Protein AF-D6WS92-F1 (afdb_monomer)

Secondary structure (DSSP, 8-state):
---TT-GGGS--GGG----HHHHHHHHHTT--HHHHHHHHHHHHHHHHHHHHHHIIIIITTTGGGGGGGGSHHHHSSTTHHHH-S--HHHHHHSGGGT--HHHHHHHHHHHHHHS-HHHHHHHTTS-HHHHHHHHTT-B-TTSSBTTHHHHHHHHHHHTSTTHHHHHHHHHHHHHHHHHHHT--

Solvent-accessible surface area (backbone atoms only — not comparable to full-atom values): 10638 Å² total; per-residue (Å²): 133,84,68,72,81,42,67,89,83,51,79,56,60,88,74,61,80,75,55,71,68,52,52,51,50,44,59,75,66,66,60,50,70,70,58,53,49,50,51,43,47,51,55,49,49,50,54,38,50,52,51,50,53,49,40,58,70,40,57,75,69,53,53,62,70,65,43,43,56,61,38,51,76,34,43,49,32,72,73,21,39,79,78,50,77,69,57,63,71,58,42,67,74,50,30,93,76,75,47,53,61,72,57,28,50,52,32,58,71,44,43,32,78,74,52,52,72,76,55,46,61,56,39,68,75,43,54,61,68,56,36,45,52,56,51,48,67,39,56,43,100,83,74,42,61,56,28,58,40,49,32,49,52,48,51,58,48,58,69,39,91,60,37,62,63,47,25,53,50,54,44,54,54,56,52,54,55,53,60,54,65,73,74,111

Foldseek 3Di:
DDPLPPCVVDDDLVPDDDDPVVVVVCVVVVPDPVVSSVVSVVVSVVVSVVVVVVCVLDVVVVCLQVLLCLALVLQQDQCVCVSVVACVVLCVSCVVVPQDRVLQNVLSNCRNVLADPVRSVVLNPDQSLVNLVVLQCDADPVRHRSNPRVSVSSVVQVPDVCSSVSSVVSVVVVVVVVVVVVVD

Organism: Tribolium castaneum (NCBI:txid7070)

Structure (mmCIF, N/CA/C/O backbone):
data_AF-D6WS92-F1
#
_entry.id   AF-D6WS92-F1
#
loop_
_atom_site.group_PDB
_atom_site.id
_atom_site.type_symbol
_atom_site.label_atom_id
_atom_site.label_alt_id
_atom_site.label_comp_id
_atom_site.label_asym_id
_atom_site.label_entity_id
_atom_site.label_seq_id
_atom_site.pdbx_PDB_ins_code
_atom_site.Cartn_x
_atom_site.Cartn_y
_atom_site.Cartn_z
_atom_site.occupancy
_atom_site.B_iso_or_equiv
_atom_site.auth_seq_id
_atom_site.auth_comp_id
_atom_site.auth_asym_id
_atom_site.auth_atom_id
_atom_site.pdbx_PDB_model_num
ATOM 1 N N . MET A 1 1 ? 19.599 11.094 0.828 1.00 57.69 1 MET A N 1
ATOM 2 C CA . MET A 1 1 ? 18.697 10.851 -0.319 1.00 57.69 1 MET A CA 1
ATOM 3 C C . MET A 1 1 ? 19.552 10.344 -1.471 1.00 57.69 1 MET A C 1
ATOM 5 O O . MET A 1 1 ? 20.616 10.911 -1.689 1.00 57.69 1 MET A O 1
ATOM 9 N N . PHE A 1 2 ? 19.185 9.232 -2.113 1.00 64.00 2 PHE A N 1
ATOM 10 C CA . PHE A 1 2 ? 20.011 8.630 -3.168 1.00 64.00 2 PHE A CA 1
ATOM 11 C C . PHE A 1 2 ? 19.964 9.484 -4.436 1.00 64.00 2 PHE A C 1
ATOM 13 O O . PHE A 1 2 ? 18.877 9.816 -4.901 1.00 64.00 2 PHE A O 1
ATOM 20 N N . ASN A 1 3 ? 21.124 9.798 -5.014 1.00 76.06 3 ASN A N 1
ATOM 21 C CA . ASN A 1 3 ? 21.189 10.421 -6.333 1.00 76.06 3 ASN A CA 1
ATOM 22 C C . ASN A 1 3 ? 20.882 9.362 -7.406 1.00 76.06 3 ASN A C 1
ATOM 24 O O . ASN A 1 3 ? 21.766 8.598 -7.789 1.00 76.06 3 ASN A O 1
ATOM 28 N N . ILE A 1 4 ? 19.634 9.321 -7.879 1.00 78.00 4 ILE A N 1
ATOM 29 C CA . ILE A 1 4 ? 19.137 8.361 -8.886 1.00 78.00 4 ILE A CA 1
ATOM 30 C C . ILE A 1 4 ? 19.856 8.514 -10.239 1.00 78.00 4 ILE A C 1
ATOM 32 O O . ILE A 1 4 ? 19.930 7.575 -11.033 1.00 78.00 4 ILE A O 1
ATOM 36 N N . ARG A 1 5 ? 20.447 9.686 -10.496 1.00 79.88 5 ARG A N 1
ATOM 37 C CA . ARG A 1 5 ? 21.247 9.934 -11.699 1.00 79.88 5 ARG A CA 1
ATOM 38 C C . ARG A 1 5 ? 22.695 9.489 -11.578 1.00 79.88 5 ARG A C 1
ATOM 40 O O . ARG A 1 5 ? 23.421 9.584 -12.563 1.00 79.88 5 ARG A O 1
ATOM 47 N N . ASN A 1 6 ? 23.130 9.008 -10.412 1.00 80.44 6 ASN A N 1
ATOM 48 C CA . ASN A 1 6 ? 24.483 8.497 -10.253 1.00 80.44 6 ASN A CA 1
ATOM 49 C C . ASN A 1 6 ? 24.665 7.228 -11.114 1.00 80.44 6 ASN A C 1
ATOM 51 O O . ASN A 1 6 ? 24.006 6.219 -10.843 1.00 80.44 6 ASN A O 1
ATOM 55 N N . PRO A 1 7 ? 25.579 7.237 -12.103 1.00 75.31 7 PRO A N 1
ATOM 56 C CA . PRO A 1 7 ? 25.799 6.101 -12.995 1.00 75.31 7 PRO A CA 1
ATOM 57 C C . PRO A 1 7 ? 26.192 4.809 -12.272 1.00 75.31 7 PRO A C 1
ATOM 59 O O . PRO A 1 7 ? 25.932 3.727 -12.785 1.00 75.31 7 PRO A O 1
ATOM 62 N N . HIS A 1 8 ? 26.775 4.897 -11.071 1.00 77.69 8 HIS A N 1
ATOM 63 C CA . HIS A 1 8 ? 27.161 3.727 -10.276 1.00 77.69 8 HIS A CA 1
ATOM 64 C C . HIS A 1 8 ? 25.975 2.881 -9.791 1.00 77.69 8 HIS A C 1
ATOM 66 O O . HIS A 1 8 ? 26.170 1.719 -9.444 1.00 77.69 8 HIS A O 1
ATOM 72 N N . TYR A 1 9 ? 24.762 3.441 -9.769 1.00 75.31 9 TYR A N 1
ATOM 73 C CA . TYR A 1 9 ? 23.540 2.714 -9.412 1.00 75.31 9 TYR A CA 1
ATOM 74 C C . TYR A 1 9 ? 22.764 2.210 -10.633 1.00 75.31 9 TYR A C 1
ATOM 76 O O . TYR A 1 9 ? 21.689 1.634 -10.480 1.00 75.31 9 TYR A O 1
ATOM 84 N N . LEU A 1 10 ? 23.285 2.433 -11.841 1.00 77.25 10 LEU A N 1
ATOM 85 C CA . LEU A 1 10 ? 22.631 2.070 -13.090 1.00 77.25 10 LEU A CA 1
ATOM 86 C C . LEU A 1 10 ? 23.359 0.902 -13.743 1.00 77.25 10 LEU A C 1
ATOM 88 O O . LEU A 1 10 ? 24.584 0.783 -13.692 1.00 77.25 10 LEU A O 1
ATOM 92 N N . PHE A 1 11 ? 22.594 0.049 -14.41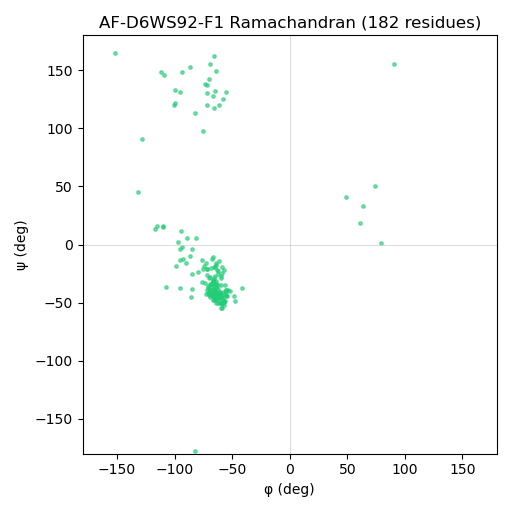5 1.00 75.19 11 PHE A N 1
ATOM 93 C CA . PHE A 1 11 ? 23.182 -0.943 -15.298 1.00 75.19 11 PHE A CA 1
ATOM 94 C C . PHE A 1 11 ? 23.771 -0.267 -16.533 1.00 75.19 11 PHE A C 1
ATOM 96 O O . PHE A 1 11 ? 23.182 0.653 -17.101 1.00 75.19 11 PHE A O 1
ATOM 103 N N . ASP A 1 12 ? 24.909 -0.784 -16.993 1.00 79.38 12 ASP A N 1
ATOM 104 C CA . ASP A 1 12 ? 25.393 -0.491 -18.338 1.00 79.38 12 ASP A CA 1
ATOM 105 C C . ASP A 1 12 ? 24.292 -0.853 -19.346 1.00 79.38 12 ASP A C 1
ATOM 107 O O . ASP A 1 12 ? 23.755 -1.962 -19.317 1.00 79.38 12 ASP A O 1
ATOM 111 N N . THR A 1 13 ? 23.992 0.068 -20.261 1.00 76.44 13 THR A N 1
ATOM 112 C CA . THR A 1 13 ? 23.090 -0.121 -21.406 1.00 76.44 13 THR A CA 1
ATOM 113 C C . THR A 1 13 ? 23.252 -1.470 -22.108 1.00 76.44 13 THR A C 1
ATOM 115 O O . THR A 1 13 ? 22.267 -2.093 -22.501 1.00 76.44 13 THR A O 1
ATOM 118 N N . LYS A 1 14 ? 24.479 -1.987 -22.228 1.00 78.00 14 LYS A N 1
ATOM 119 C CA . LYS A 1 14 ? 24.748 -3.282 -22.864 1.00 78.00 14 LYS A CA 1
ATOM 120 C C . LYS A 1 14 ? 24.181 -4.456 -22.068 1.00 78.00 14 LYS A C 1
ATOM 122 O O . LYS A 1 14 ? 23.772 -5.446 -22.667 1.00 78.00 14 LYS A O 1
ATOM 127 N N . LYS A 1 15 ? 24.107 -4.325 -20.743 1.00 82.62 15 LYS A N 1
ATOM 128 C CA . LYS A 1 15 ? 23.588 -5.334 -19.808 1.00 82.62 15 LYS A CA 1
ATOM 129 C C . LYS A 1 15 ? 22.076 -5.248 -19.605 1.00 82.62 15 LYS A C 1
ATOM 131 O O . LYS A 1 15 ? 21.503 -6.148 -19.002 1.00 82.62 15 LYS A O 1
ATOM 136 N N . ILE A 1 16 ? 21.424 -4.196 -20.104 1.00 84.31 16 ILE A N 1
ATOM 137 C CA . ILE A 1 16 ? 19.973 -4.048 -19.978 1.00 84.31 16 ILE A CA 1
ATOM 138 C C . ILE A 1 16 ? 19.277 -5.053 -20.882 1.00 84.31 16 ILE A C 1
ATOM 140 O O . ILE A 1 16 ? 19.438 -5.042 -22.110 1.00 84.31 16 ILE A O 1
ATOM 144 N N . TYR A 1 17 ? 18.492 -5.905 -20.239 1.00 86.69 17 TYR A N 1
ATOM 145 C CA . TYR A 1 17 ? 17.629 -6.879 -20.872 1.00 86.69 17 TYR A CA 1
ATOM 146 C C . TYR A 1 17 ? 16.214 -6.311 -21.003 1.00 86.69 17 TYR A C 1
ATOM 148 O O . TYR A 1 17 ? 15.675 -5.764 -20.047 1.00 86.69 17 TYR A O 1
ATOM 156 N N . VAL A 1 18 ? 15.636 -6.419 -22.200 1.00 89.19 18 VAL A N 1
ATOM 157 C CA . VAL A 1 18 ? 14.348 -5.798 -22.568 1.00 89.19 18 VAL A CA 1
ATOM 158 C C . VAL A 1 18 ? 13.267 -6.833 -22.911 1.00 89.19 18 VAL A C 1
ATOM 160 O O . VAL A 1 18 ? 12.236 -6.477 -23.470 1.00 89.19 18 VAL A O 1
ATOM 163 N N . GLY A 1 19 ? 13.503 -8.110 -22.585 1.00 91.50 19 GLY A N 1
ATOM 164 C CA . GLY A 1 19 ? 12.616 -9.229 -22.929 1.00 91.50 19 GLY A CA 1
ATOM 165 C C . GLY A 1 19 ? 12.954 -9.891 -24.269 1.00 91.50 19 GLY A C 1
ATOM 166 O O . GLY A 1 19 ? 13.564 -9.271 -25.147 1.00 91.50 19 GLY A O 1
ATOM 167 N N . GLU A 1 20 ? 12.573 -11.161 -24.423 1.00 92.69 20 GLU A N 1
ATOM 168 C CA . GLU A 1 20 ? 12.936 -11.993 -25.582 1.00 92.69 20 GLU A CA 1
ATOM 169 C C . GLU A 1 20 ? 12.286 -11.475 -26.864 1.00 92.69 20 GLU A C 1
ATOM 171 O O . GLU A 1 20 ? 12.946 -11.351 -27.896 1.00 92.69 20 GLU A O 1
ATOM 176 N N . GLU A 1 21 ? 11.017 -11.086 -26.783 1.00 94.62 21 GLU A N 1
ATOM 177 C CA . GLU A 1 21 ? 10.217 -10.594 -27.899 1.00 94.62 21 GLU A CA 1
ATOM 178 C C . GLU A 1 21 ? 10.757 -9.263 -28.423 1.00 94.62 21 GLU A C 1
ATOM 180 O O . GLU A 1 21 ? 10.885 -9.064 -29.633 1.00 94.62 21 GLU A O 1
ATOM 185 N N . CYS A 1 22 ? 11.139 -8.357 -27.518 1.00 92.50 22 CYS A N 1
ATOM 186 C CA . CYS A 1 22 ? 11.747 -7.085 -27.894 1.00 92.50 22 CYS A CA 1
ATOM 187 C C . CYS A 1 22 ? 13.115 -7.313 -28.551 1.00 92.50 22 CYS A C 1
ATOM 189 O O . CYS A 1 22 ? 13.396 -6.744 -29.606 1.00 92.50 22 CYS A O 1
ATOM 191 N N . VAL A 1 23 ? 13.944 -8.204 -27.993 1.00 91.19 23 VAL A N 1
ATOM 192 C CA . VAL A 1 23 ? 15.235 -8.576 -28.594 1.00 91.19 23 VAL A CA 1
ATOM 193 C C . VAL A 1 23 ? 15.046 -9.187 -29.987 1.00 91.19 23 VAL A C 1
ATOM 195 O O . VAL A 1 23 ? 15.780 -8.828 -30.911 1.00 91.19 23 VAL A O 1
ATOM 198 N N . ALA A 1 24 ? 14.067 -10.075 -30.166 1.00 93.50 24 ALA A N 1
ATOM 199 C CA . ALA A 1 24 ? 13.746 -10.674 -31.459 1.00 93.50 24 ALA A CA 1
ATOM 200 C C . ALA A 1 24 ? 13.267 -9.623 -32.472 1.00 93.50 24 ALA A C 1
ATOM 202 O O . ALA A 1 24 ? 13.702 -9.637 -33.625 1.00 93.50 24 ALA A O 1
ATOM 203 N N . CYS A 1 25 ? 12.435 -8.674 -32.038 1.00 94.19 25 CYS A N 1
ATOM 204 C CA . CYS A 1 25 ? 11.951 -7.570 -32.863 1.00 94.19 25 CYS A CA 1
ATOM 205 C C . CYS A 1 25 ? 13.094 -6.656 -33.332 1.00 94.19 25 CYS A C 1
ATOM 207 O O . CYS A 1 25 ? 13.204 -6.370 -34.526 1.00 94.19 25 CYS A O 1
ATOM 209 N N . LEU A 1 26 ? 13.989 -6.253 -32.423 1.00 91.12 26 LEU A N 1
ATOM 210 C CA . LEU A 1 26 ? 15.145 -5.408 -32.749 1.00 91.12 26 LEU A CA 1
ATOM 211 C C . LEU A 1 26 ? 16.072 -6.080 -33.772 1.00 91.12 26 LEU A C 1
ATOM 213 O O . LEU A 1 26 ? 16.529 -5.426 -34.710 1.00 91.12 26 LEU A O 1
ATOM 217 N N . LYS A 1 27 ? 16.299 -7.393 -33.625 1.00 89.25 27 LYS A N 1
ATOM 218 C CA . LYS A 1 27 ? 17.086 -8.191 -34.576 1.00 89.25 27 LYS A CA 1
ATOM 219 C C . LYS A 1 27 ? 16.396 -8.311 -35.935 1.00 89.25 27 LYS A C 1
ATOM 221 O O . LYS A 1 27 ? 17.027 -8.069 -36.955 1.00 89.25 27 LYS A O 1
ATOM 226 N N . SER A 1 28 ? 15.106 -8.647 -35.950 1.00 92.94 28 SER A N 1
ATOM 227 C CA . SER A 1 28 ? 14.346 -8.890 -37.188 1.00 92.94 28 SER A CA 1
ATOM 228 C C . SER A 1 28 ? 14.198 -7.635 -38.050 1.00 92.94 28 SER A C 1
ATOM 230 O O . SER A 1 28 ? 14.125 -7.731 -39.270 1.00 92.94 28 SER A O 1
ATOM 232 N N . ASN A 1 29 ? 14.194 -6.454 -37.425 1.00 93.00 29 ASN A N 1
ATOM 233 C CA . ASN A 1 29 ? 14.129 -5.167 -38.117 1.00 93.00 29 ASN A CA 1
ATOM 234 C C . ASN A 1 29 ? 15.510 -4.588 -38.483 1.00 93.00 29 ASN A C 1
ATOM 236 O O . ASN A 1 29 ? 15.572 -3.461 -38.970 1.00 93.00 29 ASN A O 1
ATOM 240 N N . ASN A 1 30 ? 16.612 -5.319 -38.254 1.00 90.06 30 ASN A N 1
ATOM 241 C CA . ASN A 1 30 ? 17.986 -4.859 -38.506 1.00 90.06 30 ASN A CA 1
ATOM 242 C C . ASN A 1 30 ? 18.276 -3.463 -37.917 1.00 90.06 30 ASN A C 1
ATOM 244 O O . ASN A 1 30 ? 18.913 -2.619 -38.553 1.00 90.06 30 ASN A O 1
ATOM 248 N N . VAL A 1 31 ? 17.776 -3.195 -36.704 1.00 91.19 31 VAL A N 1
ATOM 249 C CA . VAL A 1 31 ? 17.980 -1.905 -36.033 1.00 91.19 31 VAL A CA 1
ATOM 250 C C . VAL A 1 31 ? 19.467 -1.729 -35.729 1.00 91.19 31 VAL A C 1
ATOM 252 O O . VAL A 1 31 ? 20.106 -2.631 -35.195 1.00 91.19 31 VAL A O 1
ATOM 255 N N . SER A 1 32 ? 20.023 -0.561 -36.052 1.00 92.62 32 SER A N 1
ATOM 256 C CA . SER A 1 32 ? 21.440 -0.279 -35.809 1.00 92.62 32 SER A CA 1
ATOM 257 C C . SER A 1 32 ? 21.783 -0.286 -34.316 1.00 92.62 32 SER A C 1
ATOM 259 O O . SER A 1 32 ? 20.983 0.136 -33.477 1.00 92.62 32 SER A O 1
ATOM 261 N N . ASP A 1 33 ? 23.016 -0.676 -33.981 1.00 88.38 33 ASP A N 1
ATOM 262 C CA . ASP A 1 33 ? 23.503 -0.692 -32.594 1.00 88.38 33 ASP A CA 1
ATOM 263 C C . ASP A 1 33 ? 23.379 0.676 -31.905 1.00 88.38 33 ASP A C 1
ATOM 265 O O . ASP A 1 33 ? 23.059 0.753 -30.718 1.00 88.38 33 ASP A O 1
ATOM 269 N N . GLY A 1 34 ? 23.568 1.769 -32.656 1.00 89.94 34 GLY A N 1
ATOM 270 C CA . GLY A 1 34 ? 23.364 3.131 -32.156 1.00 89.94 34 GLY A CA 1
ATOM 271 C C . GLY A 1 34 ? 21.917 3.388 -31.724 1.00 89.94 34 GLY A C 1
ATOM 272 O O . GLY A 1 34 ? 21.681 3.897 -30.627 1.00 89.94 34 GLY A O 1
ATOM 273 N N . ASN A 1 35 ? 20.943 2.961 -32.533 1.00 91.06 35 ASN A N 1
ATOM 274 C CA . ASN A 1 35 ? 19.521 3.097 -32.211 1.00 91.06 35 ASN A CA 1
ATOM 275 C C . ASN A 1 35 ? 19.104 2.174 -31.058 1.00 91.06 35 ASN A C 1
ATOM 277 O O . ASN A 1 35 ? 18.329 2.591 -30.199 1.00 91.06 35 ASN A O 1
ATOM 281 N N . ILE A 1 36 ? 19.656 0.957 -30.984 1.00 90.62 36 ILE A N 1
ATOM 282 C CA . ILE A 1 36 ? 19.445 0.048 -29.846 1.00 90.62 36 ILE A CA 1
ATOM 283 C C . ILE A 1 36 ? 19.989 0.678 -28.558 1.00 90.62 36 ILE A C 1
ATOM 285 O O . ILE A 1 36 ? 19.310 0.670 -27.531 1.00 90.62 36 ILE A O 1
ATOM 289 N N . SER A 1 37 ? 21.191 1.259 -28.601 1.00 89.94 37 SER A N 1
ATOM 290 C CA . SER A 1 37 ? 21.785 1.936 -27.446 1.00 89.94 37 SER A CA 1
ATOM 291 C C . SER A 1 37 ? 20.952 3.139 -27.002 1.00 89.94 37 SER A C 1
ATOM 293 O O . SER A 1 37 ? 20.760 3.334 -25.802 1.00 89.94 37 SER A O 1
ATOM 295 N N . MET A 1 38 ? 20.432 3.929 -27.946 1.00 91.56 38 MET A N 1
ATOM 296 C CA . MET A 1 38 ? 19.552 5.061 -27.648 1.00 91.56 38 MET A CA 1
ATOM 297 C C . MET A 1 38 ? 18.234 4.598 -27.015 1.00 91.56 38 MET A C 1
ATOM 299 O O . MET A 1 38 ? 17.822 5.139 -25.993 1.00 91.56 38 MET A O 1
ATOM 303 N N . PHE A 1 39 ? 17.609 3.553 -27.559 1.00 92.00 39 PHE A N 1
ATOM 304 C CA . PHE A 1 39 ? 16.405 2.953 -26.986 1.00 92.00 39 PHE A CA 1
ATOM 305 C C . PHE A 1 39 ? 16.627 2.488 -25.540 1.00 92.00 39 PHE A C 1
ATOM 307 O O . PHE A 1 39 ? 15.869 2.864 -24.648 1.00 92.00 39 PHE A O 1
ATOM 314 N N . LYS A 1 40 ? 17.704 1.737 -25.277 1.00 91.19 40 LYS A N 1
ATOM 315 C CA . LYS A 1 40 ? 18.024 1.277 -23.917 1.00 91.19 40 LYS A CA 1
ATOM 316 C C . LYS A 1 40 ? 18.329 2.436 -22.966 1.00 91.19 40 LYS A C 1
ATOM 318 O O . LYS A 1 40 ? 17.922 2.382 -21.808 1.00 91.19 40 LYS A O 1
ATOM 323 N N . ASN A 1 41 ? 18.985 3.495 -23.444 1.00 90.12 41 ASN A N 1
ATOM 324 C CA . ASN A 1 41 ? 19.163 4.729 -22.673 1.00 90.12 41 ASN A CA 1
ATOM 325 C C . ASN A 1 41 ? 17.822 5.370 -22.302 1.00 90.12 41 ASN A C 1
ATOM 327 O O . ASN A 1 41 ? 17.652 5.783 -21.158 1.00 90.12 41 ASN A O 1
ATOM 331 N N . ASN A 1 42 ? 16.854 5.397 -23.218 1.00 91.88 42 ASN A N 1
ATOM 332 C CA . ASN A 1 42 ? 15.518 5.914 -22.921 1.00 91.88 42 ASN A CA 1
ATOM 333 C C . ASN A 1 42 ? 14.810 5.067 -21.851 1.00 91.88 42 ASN A C 1
ATOM 335 O O . ASN A 1 42 ? 14.151 5.625 -20.977 1.00 91.88 42 ASN A O 1
ATOM 339 N N . CYS A 1 43 ? 14.989 3.739 -21.852 1.00 90.12 43 CYS A N 1
ATOM 340 C CA . CYS A 1 43 ? 14.489 2.882 -20.771 1.00 90.12 43 CYS A CA 1
ATOM 341 C C . CYS A 1 43 ? 15.112 3.252 -19.415 1.00 90.12 43 CYS A C 1
ATOM 343 O O . CYS A 1 43 ? 14.390 3.375 -18.428 1.00 90.12 43 CYS A O 1
ATOM 345 N N . ILE A 1 44 ? 16.433 3.472 -19.356 1.00 88.38 44 ILE A N 1
ATOM 346 C CA . ILE A 1 44 ? 17.101 3.937 -18.126 1.00 88.38 44 ILE A CA 1
ATOM 347 C C . ILE A 1 44 ? 16.502 5.267 -17.677 1.00 88.38 44 ILE A C 1
ATOM 349 O O . ILE A 1 44 ? 16.103 5.393 -16.523 1.00 88.38 44 ILE A O 1
ATOM 353 N N . GLN A 1 45 ? 16.417 6.242 -18.584 1.00 90.00 45 GLN A N 1
ATOM 354 C CA . GLN A 1 45 ? 15.884 7.567 -18.279 1.00 90.00 45 GLN A CA 1
ATOM 355 C C . GLN A 1 45 ? 14.454 7.487 -17.750 1.00 90.00 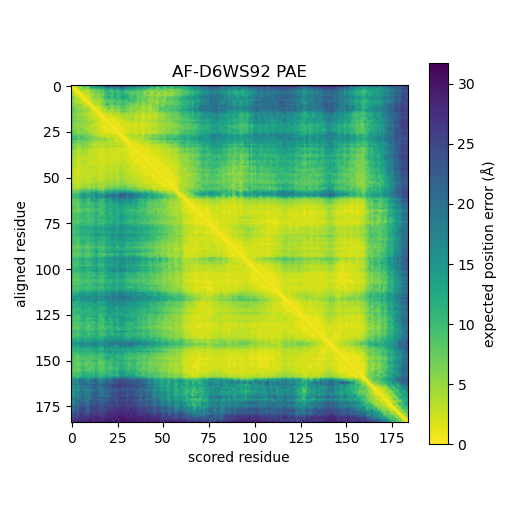45 GLN A C 1
ATOM 357 O O . GLN A 1 45 ? 14.141 8.143 -16.763 1.00 90.00 45 GLN A O 1
ATOM 362 N N . PHE A 1 46 ? 13.613 6.629 -18.330 1.00 89.88 46 PHE A N 1
ATOM 363 C CA . PHE A 1 46 ? 12.269 6.378 -17.822 1.00 89.88 46 PHE A CA 1
ATOM 364 C C . PHE A 1 46 ? 12.284 5.902 -16.363 1.00 89.88 46 PHE A C 1
ATOM 366 O O . PHE A 1 46 ? 11.560 6.457 -15.534 1.00 89.88 46 PHE A O 1
ATOM 373 N N . TYR A 1 47 ? 13.122 4.918 -16.017 1.00 85.50 47 TYR A N 1
ATOM 374 C CA . TYR A 1 47 ? 13.235 4.442 -14.634 1.00 85.50 47 TYR A CA 1
ATOM 375 C C . TYR A 1 47 ? 13.798 5.510 -13.695 1.00 85.50 47 TYR A C 1
ATOM 377 O O . TYR A 1 47 ? 13.311 5.651 -12.574 1.00 85.50 47 TYR A O 1
ATOM 385 N N . GLN A 1 48 ? 14.780 6.291 -14.148 1.00 86.94 48 GLN A N 1
ATOM 386 C CA . GLN A 1 48 ? 15.344 7.391 -13.370 1.00 86.94 48 GLN A CA 1
ATOM 387 C C . GLN A 1 48 ? 14.296 8.460 -13.075 1.00 86.94 48 GLN A C 1
ATOM 389 O O . GLN A 1 48 ? 14.103 8.821 -11.918 1.00 86.94 48 GLN A O 1
ATOM 394 N N . THR A 1 49 ? 13.581 8.924 -14.101 1.00 89.56 49 THR A N 1
ATOM 395 C CA . THR A 1 49 ? 12.492 9.890 -13.947 1.00 89.56 49 THR A CA 1
ATOM 396 C C . THR A 1 49 ? 11.400 9.327 -13.049 1.00 89.56 49 THR A C 1
ATOM 398 O O . THR A 1 49 ? 10.983 10.006 -12.122 1.00 89.56 49 THR A O 1
ATOM 401 N N . SER A 1 50 ? 10.988 8.073 -13.243 1.00 83.62 50 SER A N 1
ATOM 402 C CA . SER A 1 50 ? 9.980 7.434 -12.389 1.00 83.62 50 SER A CA 1
ATOM 403 C C . SER A 1 50 ? 10.411 7.417 -10.921 1.00 83.62 50 SER A C 1
ATOM 405 O O . SER A 1 50 ? 9.638 7.793 -10.045 1.00 83.62 50 SER A O 1
ATOM 407 N N . ALA A 1 51 ? 11.661 7.048 -10.637 1.00 83.19 51 ALA A N 1
ATOM 408 C CA . ALA A 1 51 ? 12.187 7.039 -9.279 1.00 83.19 51 ALA A CA 1
ATOM 409 C C . ALA A 1 51 ? 12.329 8.457 -8.688 1.00 83.19 51 ALA A C 1
ATOM 411 O O . ALA A 1 51 ? 12.062 8.638 -7.502 1.00 83.19 51 ALA A O 1
ATOM 412 N N . GLU A 1 52 ? 12.701 9.468 -9.482 1.00 84.94 52 GLU A N 1
ATOM 413 C CA . GLU A 1 52 ? 12.748 10.876 -9.047 1.00 84.94 52 GLU A CA 1
ATOM 414 C C . GLU A 1 52 ? 11.353 11.379 -8.683 1.00 84.94 52 GLU A C 1
ATOM 416 O O . GLU A 1 52 ? 11.149 12.027 -7.662 1.00 84.94 52 GLU A O 1
ATOM 421 N N . GLU A 1 53 ? 10.375 11.037 -9.508 1.00 82.75 53 GLU A N 1
ATOM 422 C CA . GLU A 1 53 ? 8.979 11.403 -9.341 1.00 82.75 53 GLU A CA 1
ATOM 423 C C . GLU A 1 53 ? 8.332 10.690 -8.137 1.00 82.75 53 GLU A C 1
ATOM 425 O O . GLU A 1 53 ? 7.524 11.300 -7.427 1.00 82.75 53 GLU A O 1
ATOM 430 N N . ILE A 1 54 ? 8.736 9.448 -7.840 1.00 79.12 54 ILE A N 1
ATOM 431 C CA . ILE A 1 54 ? 8.417 8.756 -6.580 1.00 79.12 54 ILE A CA 1
ATOM 432 C C . ILE A 1 54 ? 9.100 9.465 -5.401 1.00 79.12 54 ILE A C 1
ATOM 434 O O . ILE A 1 54 ? 8.461 9.723 -4.379 1.00 79.12 54 ILE A O 1
ATOM 438 N N . GLN A 1 55 ? 10.381 9.824 -5.531 1.00 77.38 55 GLN A N 1
ATOM 439 C CA . GLN A 1 55 ? 11.113 10.537 -4.484 1.00 77.38 55 GLN A CA 1
ATOM 440 C C . GLN A 1 55 ? 10.437 11.861 -4.107 1.00 77.38 55 GLN A C 1
ATOM 442 O O . GLN A 1 55 ? 10.150 12.079 -2.931 1.00 77.38 55 GLN A O 1
ATOM 447 N N . LYS A 1 56 ? 10.098 12.694 -5.092 1.00 77.69 56 LYS A N 1
ATOM 448 C CA . LYS A 1 56 ? 9.419 13.978 -4.869 1.00 77.69 56 LYS A CA 1
ATOM 449 C C . LYS A 1 56 ? 8.068 13.810 -4.175 1.00 77.69 56 LYS A C 1
ATOM 451 O O . LYS A 1 56 ? 7.797 14.470 -3.180 1.00 77.69 56 LYS A O 1
ATOM 456 N N . ARG A 1 57 ? 7.210 12.904 -4.662 1.00 74.56 57 ARG A N 1
ATOM 457 C CA . ARG A 1 57 ? 5.839 12.768 -4.129 1.00 74.56 57 ARG A CA 1
ATOM 458 C C . ARG A 1 57 ? 5.798 12.157 -2.729 1.00 74.56 57 ARG A C 1
ATOM 460 O O . ARG A 1 57 ? 4.992 12.593 -1.905 1.00 74.56 57 ARG A O 1
ATOM 467 N N . PHE A 1 58 ? 6.668 11.186 -2.446 1.00 69.75 58 PHE A N 1
ATOM 468 C CA . PHE A 1 58 ? 6.572 10.390 -1.222 1.00 69.75 58 PHE A CA 1
ATOM 469 C C . PHE A 1 58 ? 7.643 10.702 -0.163 1.00 69.75 58 PHE A C 1
ATOM 471 O O . PHE A 1 58 ? 7.341 10.676 1.034 1.00 69.75 58 PHE A O 1
ATOM 478 N N . PHE A 1 59 ? 8.886 11.009 -0.556 1.00 68.12 59 PHE A N 1
ATOM 479 C CA . PHE A 1 59 ? 9.984 11.201 0.404 1.00 68.12 59 PHE A CA 1
ATOM 480 C C . PHE A 1 59 ? 10.038 12.621 0.964 1.00 68.12 59 PHE A C 1
ATOM 482 O O . PHE A 1 59 ? 10.273 12.766 2.162 1.00 68.12 59 PHE A O 1
ATOM 489 N N . GLU A 1 60 ? 9.776 13.649 0.152 1.00 64.00 60 GLU A N 1
ATOM 490 C CA . GLU A 1 60 ? 9.782 15.046 0.625 1.00 64.00 60 GLU A CA 1
ATOM 491 C C . GLU A 1 60 ? 8.694 15.291 1.671 1.00 64.00 60 GLU A C 1
ATOM 493 O O . GLU A 1 60 ? 8.910 15.999 2.651 1.00 64.00 60 GLU A O 1
ATOM 498 N N . ASN A 1 61 ? 7.557 14.612 1.524 1.00 66.12 61 ASN A N 1
ATOM 499 C CA . ASN A 1 61 ? 6.472 14.727 2.479 1.00 66.12 61 ASN A CA 1
ATOM 500 C C . ASN A 1 61 ? 6.709 13.883 3.739 1.00 66.12 61 ASN A C 1
ATOM 502 O O . ASN A 1 61 ? 6.164 14.227 4.776 1.00 66.12 61 ASN A O 1
ATOM 506 N N . ASN A 1 62 ? 7.519 12.814 3.727 1.00 75.38 62 ASN A N 1
ATOM 507 C CA . ASN A 1 62 ? 7.618 11.838 4.833 1.00 75.38 62 ASN A CA 1
ATOM 508 C C . ASN A 1 62 ? 6.305 11.062 5.076 1.00 75.38 62 ASN A C 1
ATOM 510 O O . ASN A 1 62 ? 5.930 10.779 6.214 1.00 75.38 62 ASN A O 1
ATOM 514 N N . ILE A 1 63 ? 5.544 10.790 4.010 1.00 79.94 63 ILE A N 1
ATOM 515 C CA . ILE A 1 63 ? 4.224 10.134 4.102 1.00 79.94 63 ILE A CA 1
ATOM 516 C C . ILE A 1 63 ? 4.333 8.649 4.458 1.00 79.94 63 ILE A C 1
ATOM 518 O O . ILE A 1 63 ? 3.416 8.071 5.025 1.00 79.94 63 ILE A O 1
ATOM 522 N N . PHE A 1 64 ? 5.500 8.048 4.216 1.00 78.94 64 PHE A N 1
ATOM 523 C CA . PHE A 1 64 ? 5.772 6.653 4.558 1.00 78.94 64 PHE A CA 1
ATOM 524 C C . PHE A 1 64 ? 5.630 6.345 6.048 1.00 78.94 64 PHE A C 1
ATOM 526 O O . PHE A 1 64 ? 5.286 5.221 6.390 1.00 78.94 64 PHE A O 1
ATOM 533 N N . LYS A 1 65 ? 5.866 7.315 6.942 1.00 80.06 65 LYS A N 1
ATOM 534 C CA . LYS A 1 65 ? 5.637 7.109 8.382 1.00 80.06 65 LYS A CA 1
ATOM 535 C C . LYS A 1 65 ? 4.187 6.756 8.679 1.00 80.06 65 LYS A C 1
ATOM 537 O O . LYS A 1 65 ? 3.931 5.918 9.535 1.00 80.06 65 LYS A O 1
ATOM 542 N N . ASP A 1 66 ? 3.271 7.341 7.917 1.00 86.50 66 ASP A N 1
ATOM 543 C CA . ASP A 1 66 ? 1.845 7.127 8.090 1.00 86.50 66 ASP A CA 1
ATOM 544 C C . ASP A 1 66 ? 1.442 5.741 7.562 1.00 86.50 66 ASP A C 1
ATOM 546 O O . ASP A 1 66 ? 0.423 5.216 7.988 1.00 86.50 66 ASP A O 1
ATOM 550 N N . PHE A 1 67 ? 2.261 5.089 6.715 1.00 88.75 67 PHE A N 1
ATOM 551 C CA . PHE A 1 67 ? 2.005 3.725 6.216 1.00 88.75 67 PHE A CA 1
ATOM 552 C C . PHE A 1 67 ? 2.083 2.671 7.318 1.00 88.75 67 PHE A C 1
ATOM 554 O O . PHE A 1 67 ? 1.660 1.537 7.098 1.00 88.75 67 PHE A O 1
ATOM 561 N N . CYS A 1 68 ? 2.563 3.027 8.514 1.00 88.25 68 CYS A N 1
ATOM 562 C CA . CYS A 1 68 ? 2.557 2.097 9.629 1.00 88.25 68 CYS A CA 1
ATOM 563 C C . CYS A 1 68 ? 1.121 1.705 10.047 1.00 88.25 68 CYS A C 1
ATOM 565 O O . CYS A 1 68 ? 0.910 0.634 10.600 1.00 88.25 68 CYS A O 1
ATOM 567 N N . PHE A 1 69 ? 0.086 2.463 9.662 1.00 92.69 69 PHE A N 1
ATOM 568 C CA . PHE A 1 69 ? -1.301 2.031 9.875 1.00 92.69 69 PHE A CA 1
ATOM 569 C C . PHE A 1 69 ? -1.626 0.669 9.232 1.00 92.69 69 PHE A C 1
ATOM 571 O O . PHE A 1 69 ? -2.569 0.021 9.671 1.00 92.69 69 PHE A O 1
ATOM 578 N N . LEU A 1 70 ? -0.861 0.234 8.216 1.00 92.75 70 LEU A N 1
ATOM 579 C CA . LEU A 1 70 ? -1.069 -1.031 7.508 1.00 92.75 70 LEU A CA 1
ATOM 580 C C . LEU A 1 70 ? -0.788 -2.278 8.355 1.00 92.75 70 LEU A C 1
ATOM 582 O O . LEU A 1 70 ? -1.246 -3.359 7.993 1.00 92.75 70 LEU A O 1
ATOM 586 N N . SER A 1 71 ? -0.021 -2.151 9.434 1.00 90.12 71 SER A N 1
ATOM 587 C CA . SER A 1 71 ? 0.297 -3.276 10.316 1.00 90.12 71 SER A CA 1
ATOM 588 C C . SER A 1 71 ? -0.906 -3.653 11.172 1.00 90.12 71 SER A C 1
ATOM 590 O O . SER A 1 71 ? -1.535 -2.761 11.756 1.00 90.12 71 SER A O 1
ATOM 592 N N . PRO A 1 72 ? -1.176 -4.956 11.341 1.00 92.00 72 PRO A N 1
ATOM 593 C CA . PRO A 1 72 ? -2.184 -5.434 12.278 1.00 92.00 72 PRO A CA 1
ATOM 594 C C . PRO A 1 72 ? -1.985 -4.887 13.703 1.00 92.00 72 PRO A C 1
ATOM 596 O O . PRO A 1 72 ? -2.952 -4.501 14.354 1.00 92.00 72 PRO A O 1
ATOM 599 N N . GLU A 1 73 ? -0.744 -4.786 14.184 1.00 89.31 73 GLU A N 1
ATOM 600 C CA . GLU A 1 73 ? -0.387 -4.321 15.533 1.00 89.31 73 GLU A CA 1
ATOM 601 C C . GLU A 1 73 ? -0.736 -2.850 15.790 1.00 89.31 73 GLU A C 1
ATOM 603 O O . GLU A 1 73 ? -0.961 -2.463 16.937 1.00 89.31 73 GLU A O 1
ATOM 608 N N . VAL A 1 74 ? -0.785 -2.018 14.745 1.00 91.88 74 VAL A N 1
ATOM 609 C CA . VAL A 1 74 ? -1.243 -0.619 14.840 1.00 91.88 74 VAL A CA 1
ATOM 610 C C . VAL A 1 74 ? -2.723 -0.497 14.487 1.00 91.88 74 VAL A C 1
ATOM 612 O O . VAL A 1 74 ? -3.454 0.280 15.108 1.00 91.88 74 VAL A O 1
ATOM 615 N N . ALA A 1 75 ? -3.196 -1.271 13.516 1.00 93.81 75 ALA A N 1
ATOM 616 C CA . ALA A 1 75 ? -4.572 -1.217 13.051 1.00 93.81 75 ALA A CA 1
ATOM 617 C C . ALA A 1 75 ? -5.570 -1.726 14.100 1.00 93.81 75 ALA A C 1
ATOM 619 O O . ALA A 1 75 ? -6.605 -1.087 14.313 1.00 93.81 75 ALA A O 1
ATOM 620 N N . LEU A 1 76 ? -5.251 -2.840 14.767 1.00 94.06 76 LEU A N 1
ATOM 621 C CA . LEU A 1 76 ? -6.167 -3.588 15.635 1.00 94.06 76 LEU A CA 1
ATOM 622 C C . LEU A 1 76 ? -6.063 -3.229 17.116 1.00 94.06 76 LEU A C 1
ATOM 624 O O . LEU A 1 76 ? -6.939 -3.602 17.900 1.00 94.06 76 LEU A O 1
ATOM 628 N N . GLU A 1 77 ? -5.022 -2.510 17.519 1.00 92.56 77 GLU A N 1
ATOM 629 C CA . GLU A 1 77 ? -4.807 -2.136 18.910 1.00 92.56 77 GLU A CA 1
ATOM 630 C C . GLU A 1 77 ? -5.268 -0.697 19.176 1.00 92.56 77 GLU A C 1
ATOM 632 O O . GLU A 1 77 ? -4.877 0.212 18.439 1.00 92.56 77 GLU A O 1
ATOM 637 N N . PRO A 1 78 ? -6.035 -0.433 20.253 1.00 91.56 78 PRO A N 1
ATOM 638 C CA . PRO A 1 78 ? -6.438 0.930 20.605 1.00 91.56 78 PRO A CA 1
ATOM 639 C C . PRO A 1 78 ? -5.243 1.884 20.763 1.00 91.56 78 PRO A C 1
ATOM 641 O O . PRO A 1 78 ? -5.278 2.998 20.247 1.00 91.56 78 PRO A O 1
ATOM 644 N N . LYS A 1 79 ? -4.139 1.407 21.362 1.00 90.25 79 LYS A N 1
ATOM 645 C CA . LYS A 1 79 ? -2.855 2.136 21.479 1.00 90.25 79 LYS A CA 1
ATOM 646 C C . LYS A 1 79 ? -2.241 2.533 20.130 1.00 90.25 79 LYS A C 1
ATOM 648 O O . LYS A 1 79 ? -1.410 3.432 20.060 1.00 90.25 79 LYS A O 1
ATOM 653 N N . GLY A 1 80 ? -2.639 1.888 19.032 1.00 88.38 80 GLY A N 1
ATOM 654 C CA . GLY A 1 80 ? -2.232 2.289 17.688 1.00 88.38 80 GLY A CA 1
ATOM 655 C C . GLY A 1 80 ? -2.715 3.696 17.331 1.00 88.38 80 GLY A C 1
ATOM 656 O O . GLY A 1 80 ? -2.060 4.385 16.553 1.00 88.38 80 GLY A O 1
ATOM 657 N N . ARG A 1 81 ? -3.807 4.169 17.951 1.00 92.75 81 ARG A N 1
ATOM 658 C CA . ARG A 1 81 ? -4.308 5.543 17.792 1.00 92.75 81 ARG A CA 1
ATOM 659 C C . ARG A 1 81 ? -3.435 6.590 18.486 1.00 92.75 81 ARG A C 1
ATOM 661 O O . ARG A 1 81 ? -3.432 7.731 18.046 1.00 92.75 81 ARG A O 1
ATOM 668 N N . ASP A 1 82 ? -2.625 6.207 19.472 1.00 89.25 82 ASP A N 1
ATOM 669 C CA . ASP A 1 82 ? -1.615 7.109 20.046 1.00 89.25 82 ASP A CA 1
ATOM 670 C C . ASP A 1 82 ? -0.475 7.365 19.046 1.00 89.25 82 ASP A C 1
ATOM 672 O O . ASP A 1 82 ? 0.145 8.425 19.048 1.00 89.25 82 ASP A O 1
ATOM 676 N N . THR A 1 83 ? -0.207 6.388 18.169 1.00 85.44 83 THR A N 1
ATOM 677 C CA . THR A 1 83 ? 0.828 6.482 17.125 1.00 85.44 83 THR A CA 1
ATOM 678 C C . THR A 1 83 ? 0.290 7.149 15.858 1.00 85.44 83 THR A C 1
ATOM 680 O O . THR A 1 83 ? 0.949 8.022 15.299 1.00 85.44 83 THR A O 1
ATOM 683 N N . ILE A 1 84 ? -0.911 6.761 15.416 1.00 90.56 84 ILE A N 1
ATOM 684 C CA . ILE A 1 84 ? -1.620 7.348 14.272 1.00 90.56 84 ILE A CA 1
ATOM 685 C C . ILE A 1 84 ? -3.043 7.738 14.705 1.00 90.56 84 ILE A C 1
ATOM 687 O O . ILE A 1 84 ? -3.973 6.926 14.610 1.00 90.56 84 ILE A O 1
ATOM 691 N N . PRO A 1 85 ? -3.238 8.986 15.176 1.00 91.12 85 PRO A N 1
ATOM 692 C CA . PRO A 1 85 ? -4.540 9.454 15.658 1.00 91.12 85 PRO A CA 1
ATOM 693 C C . PRO A 1 85 ? -5.609 9.551 14.567 1.00 91.12 85 PRO A C 1
ATOM 695 O O . PRO A 1 85 ? -6.793 9.368 14.843 1.00 91.12 85 PRO A O 1
ATOM 698 N N . ASN A 1 86 ? -5.196 9.856 13.337 1.00 92.62 86 ASN A N 1
ATOM 699 C CA . ASN A 1 86 ? -6.062 10.029 12.175 1.00 92.62 86 ASN A CA 1
ATOM 700 C C . ASN A 1 86 ? -5.305 9.669 10.891 1.00 92.62 86 ASN A C 1
ATOM 702 O O . ASN A 1 86 ? -4.075 9.582 10.893 1.00 92.62 86 ASN A O 1
ATOM 706 N N . LEU A 1 87 ? -6.041 9.477 9.798 1.00 93.75 87 LEU A N 1
ATOM 707 C CA . LEU A 1 87 ? -5.494 9.161 8.476 1.00 93.75 87 LEU A CA 1
ATOM 708 C C . LEU A 1 87 ? -5.666 10.331 7.498 1.00 93.75 87 LEU A C 1
ATOM 710 O O . LEU A 1 87 ? -5.477 10.153 6.295 1.00 93.75 87 LEU A O 1
ATOM 714 N N . GLN A 1 88 ? -5.965 11.536 8.000 1.00 90.44 88 GLN A N 1
ATOM 715 C CA . GLN A 1 88 ? -6.261 12.731 7.201 1.00 90.44 88 GLN A CA 1
ATOM 716 C C . GLN A 1 88 ? -5.184 13.025 6.155 1.00 90.44 88 GLN A C 1
ATOM 718 O O . GLN A 1 88 ? -5.473 13.420 5.030 1.00 90.44 88 GLN A O 1
ATOM 723 N N . ARG A 1 89 ? -3.916 12.841 6.514 1.00 89.25 89 ARG A N 1
ATOM 724 C CA . ARG A 1 89 ? -2.803 13.125 5.614 1.00 89.25 89 ARG A CA 1
ATOM 725 C C . ARG A 1 89 ? -2.727 12.144 4.445 1.00 89.25 89 ARG A C 1
ATOM 727 O O . ARG A 1 89 ? -2.484 12.554 3.312 1.00 89.25 89 ARG A O 1
ATOM 734 N N . LEU A 1 90 ? -2.974 10.864 4.714 1.00 90.31 90 LEU A N 1
ATOM 735 C CA . LEU A 1 90 ? -3.084 9.841 3.677 1.00 90.31 90 LEU A CA 1
ATOM 736 C C . LEU A 1 90 ? -4.323 10.086 2.821 1.00 90.31 90 LEU A C 1
ATOM 738 O O . LEU A 1 90 ? -4.253 10.034 1.600 1.00 90.31 90 LEU A O 1
ATOM 742 N N . SER A 1 91 ? -5.444 10.413 3.449 1.00 89.94 91 SER A N 1
ATOM 743 C CA . SER A 1 91 ? -6.707 10.618 2.756 1.00 89.94 91 SER A CA 1
ATOM 744 C C . SER A 1 91 ? -6.697 11.869 1.871 1.00 89.94 91 SER A C 1
ATOM 746 O O . SER A 1 91 ? -7.234 11.838 0.774 1.00 89.94 91 SER A O 1
ATOM 748 N N . GLN A 1 92 ? -6.001 12.937 2.270 1.00 88.88 92 GLN A N 1
ATOM 749 C CA . GLN A 1 92 ? -5.739 14.098 1.413 1.00 88.88 92 GLN A CA 1
ATOM 750 C C . GLN A 1 92 ? -4.831 13.746 0.232 1.00 88.88 92 GLN A C 1
ATOM 752 O O . GLN A 1 92 ? -5.050 14.229 -0.874 1.00 88.88 92 GLN A O 1
ATOM 757 N N . HIS A 1 93 ? -3.820 12.901 0.449 1.00 87.81 93 HIS A N 1
ATOM 758 C CA . HIS A 1 93 ? -2.886 12.509 -0.605 1.00 87.81 93 HIS A CA 1
ATOM 759 C C . HIS A 1 93 ? -3.504 11.536 -1.622 1.00 87.81 93 HIS A C 1
ATOM 761 O O . HIS A 1 93 ? -3.168 11.581 -2.801 1.00 87.81 93 HIS A O 1
ATOM 767 N N . PHE A 1 94 ? -4.410 10.665 -1.174 1.00 88.44 94 PHE A N 1
ATOM 768 C CA . PHE A 1 94 ? -5.076 9.649 -1.994 1.00 88.44 94 PHE A CA 1
ATOM 769 C C . PHE A 1 94 ? -6.571 9.944 -2.225 1.00 88.44 94 PHE A C 1
ATOM 771 O O . PHE A 1 94 ? -7.319 9.058 -2.636 1.00 88.44 94 PHE A O 1
ATOM 778 N N . GLY A 1 95 ? -7.023 11.175 -1.974 1.00 84.00 95 GLY A N 1
ATOM 779 C CA . GLY A 1 95 ? -8.446 11.538 -1.990 1.00 84.00 95 GLY A CA 1
ATOM 780 C C . GLY A 1 95 ? -9.104 11.388 -3.361 1.00 84.00 95 GLY A C 1
ATOM 781 O O . GLY A 1 95 ? -10.246 10.939 -3.451 1.00 84.00 95 GLY A O 1
ATOM 782 N N . ASP A 1 96 ? -8.347 11.642 -4.431 1.00 88.06 96 ASP A N 1
ATOM 783 C CA . ASP A 1 96 ? -8.809 11.527 -5.823 1.00 88.06 96 ASP A CA 1
ATOM 784 C C . ASP A 1 96 ? -9.239 10.102 -6.208 1.00 88.06 96 ASP A C 1
ATOM 786 O O . ASP A 1 96 ? -9.923 9.897 -7.210 1.00 88.06 96 ASP A O 1
ATOM 790 N N . TYR A 1 97 ? -8.894 9.102 -5.393 1.00 88.38 97 TYR A N 1
ATOM 791 C CA . TYR A 1 97 ? -9.356 7.732 -5.580 1.00 88.38 97 TYR A CA 1
ATOM 792 C C . TYR A 1 97 ? -10.769 7.490 -5.031 1.00 88.38 97 TYR A C 1
ATOM 794 O O . TYR A 1 97 ? -11.228 6.350 -5.055 1.00 88.38 97 TYR A O 1
ATOM 802 N N . GLY A 1 98 ? -11.485 8.515 -4.556 1.00 89.50 98 GLY A N 1
ATOM 803 C CA . GLY A 1 98 ? -12.848 8.408 -4.025 1.00 89.50 98 GLY A CA 1
ATOM 804 C C . GLY A 1 98 ? -12.873 7.765 -2.640 1.00 89.50 98 GLY A C 1
ATOM 805 O O . GLY A 1 98 ? -13.544 6.748 -2.444 1.00 89.50 98 GLY A O 1
ATOM 806 N N . ILE A 1 99 ? -12.044 8.283 -1.735 1.00 92.75 99 ILE A N 1
ATOM 807 C CA . ILE A 1 99 ? -12.013 7.920 -0.315 1.00 92.75 99 ILE A CA 1
ATOM 808 C C . ILE A 1 99 ? -12.769 9.009 0.445 1.00 92.75 99 ILE A C 1
ATOM 810 O O . ILE A 1 99 ? -12.366 10.171 0.412 1.00 92.75 99 ILE A O 1
ATOM 814 N N . GLU A 1 100 ? -13.840 8.639 1.142 1.00 92.62 100 GLU A N 1
ATOM 815 C CA . GLU A 1 100 ? -14.624 9.584 1.937 1.00 92.62 100 GLU A CA 1
ATOM 816 C C . GLU A 1 100 ? -13.967 9.804 3.301 1.00 92.62 100 GLU A C 1
ATOM 818 O O . GLU A 1 100 ? -13.910 8.901 4.136 1.00 92.62 100 GLU A O 1
ATOM 823 N N . ASN A 1 101 ? -13.462 11.017 3.537 1.00 91.00 101 ASN A N 1
ATOM 824 C CA . ASN A 1 101 ? -12.658 11.335 4.723 1.00 91.00 101 ASN A CA 1
ATOM 825 C C . ASN A 1 101 ? -13.411 11.126 6.043 1.00 91.00 101 ASN A C 1
ATOM 827 O O . ASN A 1 101 ? -12.838 10.607 6.997 1.00 91.00 101 ASN A O 1
ATOM 831 N N . SER A 1 102 ? -14.681 11.533 6.118 1.00 91.81 102 SER A N 1
ATOM 832 C CA . SER A 1 102 ? -15.479 11.391 7.342 1.00 91.81 102 SER A CA 1
ATOM 833 C C . SER A 1 102 ? -15.714 9.927 7.702 1.00 91.81 102 SER A C 1
ATOM 835 O O . SER A 1 102 ? -15.594 9.553 8.868 1.00 91.81 102 SER A O 1
ATOM 837 N N . GLU A 1 103 ? -15.998 9.102 6.694 1.00 94.00 103 GLU A N 1
ATOM 838 C CA . GLU A 1 103 ? -16.193 7.664 6.862 1.00 94.00 103 GLU A CA 1
ATOM 839 C C . GLU A 1 103 ? -14.872 6.982 7.219 1.00 94.00 103 GLU A C 1
ATOM 841 O O . GLU A 1 103 ? -14.819 6.228 8.182 1.00 94.00 103 GLU A O 1
ATOM 846 N N . LEU A 1 104 ? -13.773 7.314 6.530 1.00 96.06 104 LEU A N 1
ATOM 847 C CA . LEU A 1 104 ? -12.441 6.783 6.831 1.00 96.06 104 LEU A CA 1
ATOM 848 C C . LEU A 1 104 ? -12.043 7.003 8.298 1.00 96.06 104 LEU A C 1
ATOM 850 O O . LEU A 1 104 ? -11.520 6.093 8.937 1.00 96.06 104 LEU A O 1
ATOM 854 N N . GLU A 1 105 ? -12.283 8.198 8.838 1.00 94.88 105 GLU A N 1
ATOM 855 C CA . GLU A 1 105 ? -11.962 8.514 10.233 1.00 94.88 105 GLU A CA 1
ATOM 856 C C . GLU A 1 105 ? -12.804 7.701 11.222 1.00 94.88 105 GLU A C 1
ATOM 858 O O . GLU A 1 105 ? -12.293 7.233 12.244 1.00 94.88 105 GLU A O 1
ATOM 863 N N . LEU A 1 106 ? -14.088 7.500 10.917 1.00 94.75 106 LEU A N 1
ATOM 864 C CA . LEU A 1 106 ? -14.974 6.667 11.724 1.00 94.75 106 LEU A CA 1
ATOM 865 C C . LEU A 1 106 ? -14.538 5.195 11.679 1.00 94.75 106 LEU A C 1
ATOM 867 O O . LEU A 1 106 ? -14.391 4.554 12.721 1.00 94.75 106 LEU A O 1
ATOM 871 N N . GLU A 1 107 ? -14.276 4.682 10.479 1.00 95.75 107 GLU A N 1
ATOM 872 C CA . GLU A 1 107 ? -13.770 3.334 10.225 1.00 95.75 107 GLU A CA 1
ATOM 873 C C . GLU A 1 107 ? -12.456 3.082 10.979 1.00 95.75 107 GLU A C 1
ATOM 875 O O . GLU A 1 107 ? -12.328 2.088 11.701 1.00 95.75 107 GLU A O 1
ATOM 880 N N . TRP A 1 108 ? -11.501 4.015 10.885 1.00 96.44 108 TRP A N 1
ATOM 881 C CA . TRP A 1 108 ? -10.218 3.928 11.578 1.00 96.44 108 TRP A CA 1
ATOM 882 C C . TRP A 1 108 ? -10.395 3.865 13.092 1.00 96.44 108 TRP A C 1
ATOM 884 O O . TRP A 1 108 ? -9.778 3.028 13.748 1.00 96.44 108 TRP A O 1
ATOM 894 N N . ARG A 1 109 ? -11.253 4.698 13.681 1.00 94.81 109 ARG A N 1
ATOM 895 C CA . ARG A 1 109 ? -11.484 4.688 15.136 1.00 94.81 109 ARG A CA 1
ATOM 896 C C . ARG A 1 109 ? -12.170 3.414 15.617 1.00 94.81 109 ARG A C 1
ATOM 898 O O . ARG A 1 109 ? -11.863 2.948 16.709 1.00 94.81 109 ARG A O 1
ATOM 905 N N . ASN A 1 110 ? -13.056 2.841 14.806 1.00 93.56 110 ASN A N 1
ATOM 906 C CA . ASN A 1 110 ? -13.872 1.697 15.203 1.00 93.56 110 ASN A CA 1
ATOM 907 C C . ASN A 1 110 ? -13.173 0.344 15.023 1.00 93.56 110 ASN A C 1
ATOM 909 O O . ASN A 1 110 ? -13.497 -0.598 15.748 1.00 93.56 110 ASN A O 1
ATOM 913 N N . LEU A 1 111 ? -12.204 0.235 14.105 1.00 95.00 111 LEU A N 1
ATOM 914 C CA . LEU A 1 111 ? -11.536 -1.032 13.778 1.00 95.00 111 LEU A CA 1
ATOM 915 C C . LEU A 1 111 ? -11.061 -1.845 15.009 1.00 95.00 111 LEU A C 1
ATOM 917 O O . LEU A 1 111 ? -11.417 -3.023 15.091 1.00 95.00 111 LEU A O 1
ATOM 921 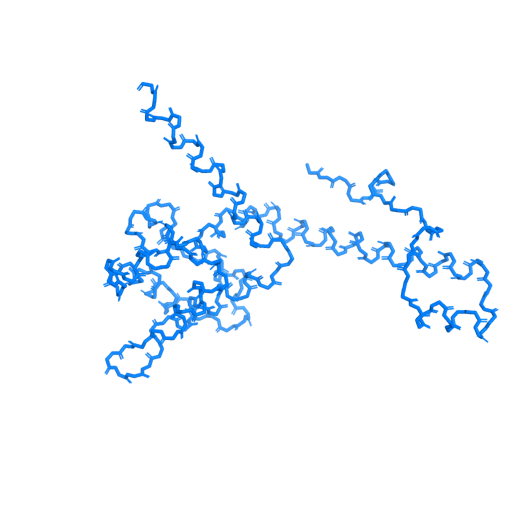N N . PRO A 1 112 ? -10.360 -1.268 16.011 1.00 93.44 112 PRO A N 1
ATOM 922 C CA . PRO A 1 112 ? -9.864 -2.024 17.167 1.00 93.44 112 PRO A CA 1
ATOM 923 C C . PRO A 1 112 ? -10.962 -2.655 18.030 1.00 93.44 112 PRO A C 1
ATOM 925 O O . PRO A 1 112 ? -10.687 -3.605 18.768 1.00 93.44 112 PRO A O 1
ATOM 928 N N . PHE A 1 113 ? -12.178 -2.105 17.965 1.00 90.75 113 PHE A N 1
ATOM 929 C CA . PHE A 1 113 ? -13.323 -2.483 18.794 1.00 90.75 113 PHE A CA 1
ATOM 930 C C . PHE A 1 113 ? -14.286 -3.436 18.081 1.00 90.75 113 PHE A C 1
ATOM 932 O O . PHE A 1 113 ? -15.080 -4.104 18.737 1.00 90.75 113 PHE A O 1
ATOM 939 N N . MET A 1 114 ? -14.216 -3.521 16.751 1.00 89.12 114 MET A N 1
ATOM 940 C CA . MET A 1 114 ? -15.049 -4.430 15.956 1.00 89.12 114 MET A CA 1
ATOM 941 C C . MET A 1 114 ? -14.416 -5.809 15.740 1.00 89.12 114 MET A C 1
ATOM 943 O O . MET A 1 114 ? -15.108 -6.745 15.347 1.00 89.12 114 MET A O 1
ATOM 947 N N . VAL A 1 115 ? -13.112 -5.945 15.987 1.00 88.06 115 VAL A N 1
ATOM 948 C CA . VAL A 1 115 ? -12.369 -7.201 15.832 1.00 88.06 115 VAL A CA 1
ATOM 949 C C . VAL A 1 115 ? -12.192 -7.857 17.204 1.00 88.06 115 VAL A C 1
ATOM 951 O O . VAL A 1 115 ? -11.620 -7.260 18.117 1.00 88.06 115 VAL A O 1
ATOM 954 N N . THR A 1 116 ? -12.677 -9.092 17.364 1.00 87.19 116 THR A N 1
ATOM 955 C CA . THR A 1 116 ? -12.562 -9.856 18.620 1.00 87.19 116 THR A CA 1
ATOM 956 C C . THR A 1 116 ? -11.117 -10.262 18.902 1.00 87.19 116 THR A C 1
ATOM 958 O O . THR A 1 116 ? -10.334 -10.440 17.972 1.00 87.19 116 THR A O 1
ATOM 961 N N . SER A 1 117 ? -10.759 -10.497 20.169 1.00 88.25 117 SER A N 1
ATOM 962 C CA . SER A 1 117 ? -9.396 -10.915 20.543 1.00 88.25 117 SER A CA 1
ATOM 963 C C . SER A 1 117 ? -8.925 -12.171 19.799 1.00 88.25 117 SER A C 1
ATOM 965 O O . SER A 1 117 ? -7.808 -12.198 19.298 1.00 88.25 117 SER A O 1
ATOM 967 N N . SER A 1 118 ? -9.801 -13.167 19.631 1.00 86.25 118 SER A N 1
ATOM 968 C CA . SER A 1 118 ? -9.501 -14.381 18.856 1.00 86.25 118 SER A CA 1
ATOM 969 C C . SER A 1 118 ? -9.215 -14.101 17.377 1.00 86.25 118 SER A C 1
ATOM 971 O O . SER A 1 118 ? -8.377 -14.756 16.764 1.00 86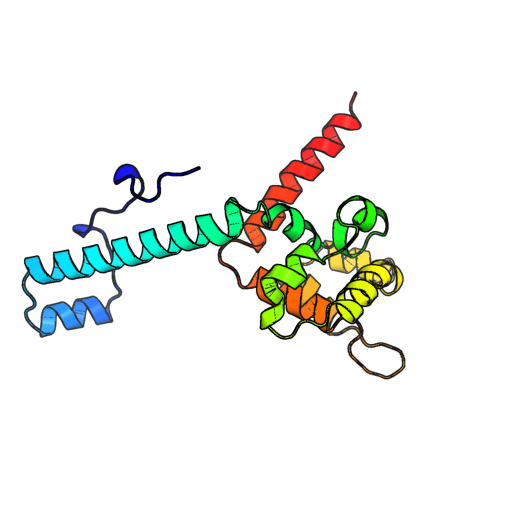.25 118 SER A O 1
ATOM 973 N N . LEU A 1 119 ? -9.898 -13.116 16.787 1.00 87.75 119 LEU A N 1
ATOM 974 C CA . LEU A 1 119 ? -9.673 -12.722 15.401 1.00 87.75 119 LEU A CA 1
ATOM 975 C C . LEU A 1 119 ? -8.388 -11.894 15.262 1.00 87.75 119 LEU A C 1
ATOM 977 O O . LEU A 1 119 ? -7.689 -12.036 14.262 1.00 87.75 119 LEU A O 1
ATOM 981 N N . LYS A 1 120 ? -8.032 -11.099 16.282 1.00 91.31 120 LYS A N 1
ATOM 982 C CA . LYS A 1 120 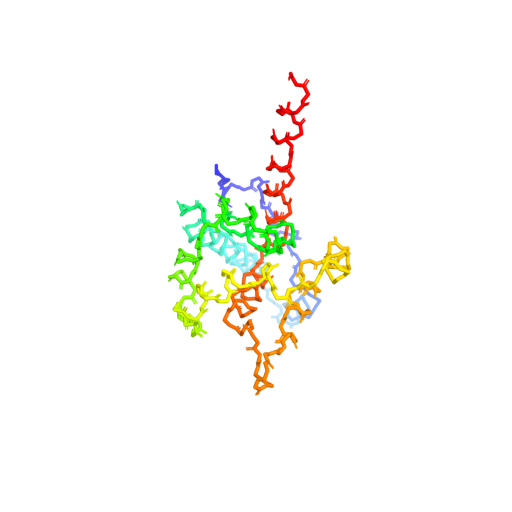? -6.746 -10.387 16.333 1.00 91.31 120 LYS A CA 1
ATOM 983 C C . LYS A 1 120 ? -5.567 -11.354 16.328 1.00 91.31 120 LYS A C 1
ATOM 985 O O . LYS A 1 120 ? -4.661 -11.166 15.528 1.00 91.31 120 LYS A O 1
ATOM 990 N N . GLU A 1 121 ? -5.613 -12.416 17.136 1.00 90.94 121 GLU A N 1
ATOM 991 C CA . GLU A 1 121 ? -4.566 -13.453 17.155 1.00 90.94 121 GLU A CA 1
ATOM 992 C C . GLU A 1 121 ? -4.333 -14.063 15.768 1.00 90.94 121 GLU A C 1
ATOM 994 O O . GLU A 1 121 ? -3.189 -14.184 15.339 1.00 90.94 121 GLU A O 1
ATOM 999 N N . LYS A 1 122 ? -5.410 -14.360 15.024 1.00 91.75 122 LYS A N 1
ATOM 1000 C CA . LYS A 1 122 ? -5.313 -14.789 13.620 1.00 91.75 122 LYS A CA 1
ATOM 1001 C C . LYS A 1 122 ? -4.684 -13.700 12.747 1.00 91.75 122 LYS A C 1
ATOM 1003 O O . LYS A 1 122 ? -3.845 -13.994 11.905 1.00 91.75 122 LYS A O 1
ATOM 1008 N N . TYR A 1 123 ? -5.119 -12.452 12.890 1.00 91.81 123 TYR A N 1
ATOM 1009 C CA . TYR A 1 123 ? -4.684 -11.365 12.014 1.00 91.81 123 TYR A CA 1
ATOM 1010 C C . TYR A 1 123 ? -3.218 -10.974 12.217 1.00 91.81 123 TYR A C 1
ATOM 1012 O O . TYR A 1 123 ? -2.590 -10.560 11.248 1.00 91.81 123 TYR A O 1
ATOM 1020 N N . TYR A 1 124 ? -2.655 -11.164 13.413 1.00 91.25 124 TYR A N 1
ATOM 1021 C CA . TYR A 1 124 ? -1.223 -10.963 13.670 1.00 91.25 124 TYR A CA 1
ATOM 1022 C C . TYR A 1 124 ? -0.321 -11.944 12.914 1.00 91.25 124 TYR A C 1
ATOM 1024 O O . TYR A 1 124 ? 0.862 -11.675 12.743 1.00 91.25 124 TYR A O 1
ATOM 1032 N N . THR A 1 125 ? -0.854 -13.074 12.441 1.00 91.12 125 THR A N 1
ATOM 1033 C CA . THR A 1 125 ? -0.074 -14.053 11.668 1.00 91.12 125 THR A CA 1
ATOM 1034 C C . THR A 1 125 ? -0.200 -13.878 10.154 1.00 91.12 125 THR A C 1
ATOM 1036 O O . THR A 1 125 ? 0.419 -14.635 9.413 1.00 91.12 125 THR A O 1
ATOM 1039 N N . LEU A 1 126 ? -1.038 -12.944 9.690 1.00 91.00 126 LEU A N 1
ATOM 1040 C CA . LEU A 1 126 ? -1.294 -12.715 8.268 1.00 91.00 126 LEU A CA 1
ATOM 1041 C C . LEU A 1 126 ? -0.268 -11.759 7.665 1.00 91.00 126 LEU A C 1
ATOM 1043 O O . LEU A 1 126 ? 0.244 -10.866 8.344 1.00 91.00 126 LEU A O 1
ATOM 1047 N N . THR A 1 127 ? -0.028 -11.887 6.362 1.00 89.75 127 THR A N 1
ATOM 1048 C CA . THR A 1 127 ? 0.667 -10.828 5.623 1.00 89.75 127 THR A CA 1
ATOM 1049 C C . THR A 1 127 ? -0.184 -9.552 5.588 1.00 89.75 127 THR A C 1
ATOM 1051 O O . THR A 1 127 ? -1.397 -9.578 5.817 1.00 89.75 127 THR A O 1
ATOM 1054 N N . ILE A 1 128 ? 0.431 -8.405 5.277 1.00 88.94 128 ILE A N 1
ATOM 1055 C CA . ILE A 1 128 ? -0.282 -7.117 5.194 1.00 88.94 128 ILE A CA 1
AT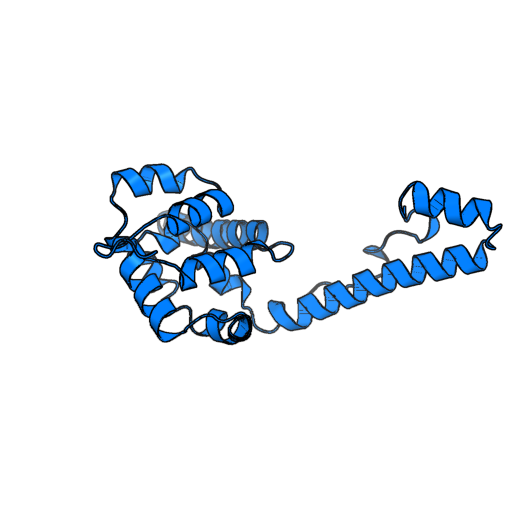OM 1056 C C . ILE A 1 128 ? -1.465 -7.205 4.214 1.00 88.94 128 ILE A C 1
ATOM 1058 O O . ILE A 1 128 ? -2.567 -6.746 4.515 1.00 88.94 128 ILE A O 1
ATOM 1062 N N . ASP A 1 129 ? -1.263 -7.807 3.044 1.00 88.75 129 ASP A N 1
ATOM 1063 C CA . ASP A 1 129 ? -2.300 -7.949 2.025 1.00 88.75 129 ASP A CA 1
ATOM 1064 C C . ASP A 1 129 ? -3.434 -8.887 2.465 1.00 88.75 129 ASP A C 1
ATOM 1066 O O . ASP A 1 129 ? -4.607 -8.538 2.301 1.00 88.75 129 ASP A O 1
ATOM 1070 N N . GLU A 1 130 ? -3.112 -10.019 3.094 1.00 91.75 130 GLU A N 1
ATOM 1071 C CA . GLU A 1 130 ? -4.099 -10.944 3.655 1.00 91.75 130 GLU A CA 1
ATOM 1072 C C . GLU A 1 130 ? -4.910 -10.288 4.780 1.00 91.75 130 GLU A C 1
ATOM 1074 O O . GLU A 1 130 ? -6.138 -10.392 4.807 1.00 91.75 130 GLU A O 1
ATOM 1079 N N . HIS A 1 131 ? -4.246 -9.553 5.675 1.00 92.94 131 HIS A N 1
ATOM 1080 C CA . HIS A 1 131 ? -4.885 -8.818 6.764 1.00 92.94 131 HIS A CA 1
ATOM 1081 C C . HIS A 1 131 ? -5.932 -7.825 6.245 1.00 92.94 131 HIS A C 1
ATOM 1083 O O . HIS A 1 131 ? -7.094 -7.843 6.667 1.00 92.94 131 HIS A O 1
ATOM 1089 N N . TRP A 1 132 ? -5.551 -6.975 5.288 1.00 94.19 132 TRP A N 1
ATOM 1090 C CA . TRP A 1 132 ? -6.464 -5.984 4.717 1.00 94.19 132 TRP A CA 1
ATOM 1091 C C . TRP A 1 132 ? -7.532 -6.600 3.818 1.00 94.19 132 TRP A C 1
ATOM 1093 O O . TRP A 1 132 ? -8.634 -6.055 3.700 1.00 94.19 132 TRP A O 1
ATOM 1103 N N . PHE A 1 133 ? -7.256 -7.758 3.217 1.00 93.44 133 PHE A N 1
ATOM 1104 C CA . PHE A 1 133 ? -8.272 -8.538 2.528 1.00 93.44 133 PHE A CA 1
ATOM 1105 C C . PHE A 1 133 ? -9.343 -9.050 3.497 1.00 93.44 133 PHE A C 1
ATOM 1107 O O . PHE A 1 133 ? -10.531 -8.863 3.222 1.00 93.44 133 PHE A O 1
ATOM 1114 N N . GLU A 1 134 ? -8.958 -9.619 4.639 1.00 93.50 134 GLU A N 1
ATOM 1115 C CA . GLU A 1 134 ? -9.896 -10.096 5.662 1.00 93.50 134 GLU A CA 1
ATOM 1116 C C . GLU A 1 134 ? -10.687 -8.941 6.300 1.00 93.50 134 GLU A C 1
ATOM 1118 O O . GLU A 1 134 ? -11.913 -9.028 6.393 1.00 93.50 134 GLU A O 1
ATOM 1123 N N . ASN A 1 135 ? -10.039 -7.813 6.631 1.00 92.88 135 ASN A N 1
ATOM 1124 C CA . ASN A 1 135 ? -10.731 -6.600 7.100 1.00 92.88 135 ASN A CA 1
ATOM 1125 C C . ASN A 1 135 ? -11.800 -6.125 6.107 1.00 92.88 135 ASN A C 1
ATOM 1127 O O . ASN A 1 135 ? -12.899 -5.743 6.511 1.00 92.88 135 ASN A O 1
ATOM 1131 N N . SER A 1 136 ? -11.517 -6.207 4.802 1.00 94.06 136 SER A N 1
ATOM 1132 C CA . SER A 1 136 ? -12.454 -5.768 3.762 1.00 94.06 136 SER A CA 1
ATOM 1133 C C . SER A 1 136 ? -13.721 -6.619 3.652 1.00 94.06 136 SER A C 1
ATOM 1135 O O . SER A 1 136 ? -14.673 -6.207 2.994 1.00 94.06 136 SER A O 1
ATOM 1137 N N . LYS A 1 137 ? -13.757 -7.789 4.302 1.00 93.69 137 LYS A N 1
ATOM 1138 C CA . LYS A 1 137 ? -14.929 -8.674 4.351 1.00 93.69 137 LYS A CA 1
ATOM 1139 C C . LYS A 1 137 ? -15.820 -8.421 5.562 1.00 93.69 137 LYS A C 1
ATOM 1141 O O . LYS A 1 137 ? -16.927 -8.953 5.599 1.00 93.69 137 LYS A O 1
ATOM 1146 N N . ILE A 1 138 ? -15.356 -7.652 6.549 1.00 92.19 138 ILE A N 1
ATOM 1147 C CA . ILE A 1 138 ? -16.125 -7.395 7.766 1.00 92.19 138 ILE A CA 1
ATOM 1148 C C . ILE A 1 138 ? -17.355 -6.568 7.401 1.00 92.19 138 ILE A C 1
ATOM 1150 O O . ILE A 1 138 ? -17.254 -5.517 6.761 1.00 92.19 138 ILE A O 1
ATOM 1154 N N . LYS A 1 139 ? -18.521 -7.053 7.823 1.00 91.94 139 LYS A N 1
ATOM 1155 C CA . LYS A 1 139 ? -19.802 -6.385 7.631 1.00 91.94 139 LYS A CA 1
ATOM 1156 C C . LYS A 1 139 ? -20.374 -5.908 8.959 1.00 91.94 139 LYS A C 1
ATOM 1158 O O . LYS A 1 139 ? -20.149 -6.525 9.998 1.00 91.94 139 LYS A O 1
ATOM 1163 N N . ASN A 1 140 ? -21.107 -4.804 8.913 1.00 88.38 140 ASN A N 1
ATOM 1164 C CA . ASN A 1 140 ? -21.869 -4.294 10.044 1.00 88.38 140 ASN A CA 1
ATOM 1165 C C . ASN A 1 140 ? -23.231 -5.012 10.162 1.00 88.38 140 ASN A C 1
ATOM 1167 O O . ASN A 1 140 ? -23.560 -5.901 9.377 1.00 88.38 140 ASN A O 1
ATOM 1171 N N . PHE A 1 141 ? -24.045 -4.604 11.137 1.00 88.50 141 PHE A N 1
ATOM 1172 C CA . PHE A 1 141 ? -25.374 -5.183 11.380 1.00 88.50 141 PHE A CA 1
ATOM 1173 C C . PHE A 1 141 ? -26.376 -4.973 10.230 1.00 88.50 141 PHE A C 1
ATOM 1175 O O . PHE A 1 141 ? -27.392 -5.659 10.180 1.00 88.50 141 PHE A O 1
ATOM 1182 N N . GLU A 1 142 ? -26.093 -4.055 9.303 1.00 91.31 142 GLU A N 1
ATOM 1183 C CA . GLU A 1 142 ? -26.898 -3.794 8.103 1.00 91.31 142 GLU A CA 1
ATOM 1184 C C . GLU A 1 142 ? -26.401 -4.575 6.871 1.00 91.31 142 GLU A C 1
ATOM 1186 O O . GLU A 1 142 ? -26.796 -4.265 5.750 1.00 91.31 142 GLU A O 1
ATOM 1191 N N . ASP A 1 143 ? -25.503 -5.552 7.050 1.00 90.56 143 ASP A N 1
ATOM 1192 C CA . ASP A 1 143 ? -24.866 -6.329 5.973 1.00 90.56 143 ASP A CA 1
ATOM 1193 C C . ASP A 1 143 ? -24.035 -5.480 4.978 1.00 90.56 143 ASP A C 1
ATOM 1195 O O . ASP A 1 143 ? -23.683 -5.926 3.882 1.00 90.56 143 ASP A O 1
ATOM 1199 N N . LYS A 1 144 ? -23.650 -4.259 5.374 1.00 91.56 144 LYS A N 1
ATOM 1200 C CA . LYS A 1 144 ? -22.744 -3.384 4.612 1.00 91.56 144 LYS A CA 1
ATOM 1201 C C . LYS A 1 144 ?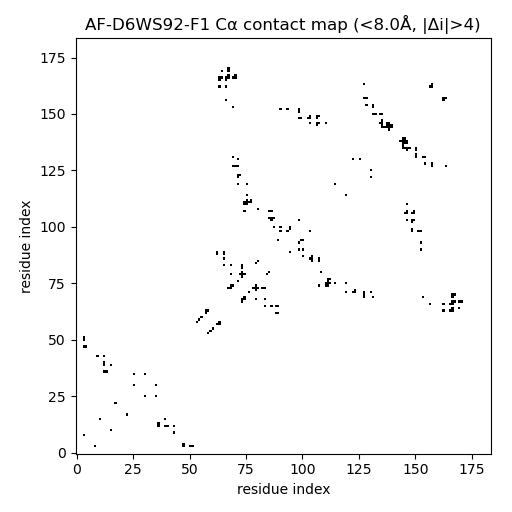 -21.304 -3.568 5.074 1.00 91.56 144 LYS A C 1
ATOM 1203 O O . LYS A 1 144 ? -21.057 -3.813 6.252 1.00 91.56 144 LYS A O 1
ATOM 1208 N N . TYR A 1 145 ? -20.345 -3.402 4.165 1.00 94.31 145 TYR A N 1
ATOM 1209 C CA . TYR A 1 145 ? -18.920 -3.456 4.501 1.00 94.31 145 TYR A CA 1
ATOM 1210 C C . TYR A 1 145 ? -18.554 -2.360 5.506 1.00 94.31 145 TYR A C 1
ATOM 1212 O O . TYR A 1 145 ? -18.727 -1.178 5.223 1.00 94.31 145 TYR A O 1
ATOM 1220 N N . ALA A 1 146 ? -18.048 -2.765 6.671 1.00 94.50 146 ALA A N 1
ATOM 1221 C CA . ALA A 1 146 ? -17.794 -1.874 7.800 1.00 94.50 146 ALA A CA 1
ATOM 1222 C C . ALA A 1 146 ? -16.547 -0.998 7.618 1.00 94.50 146 ALA A C 1
ATOM 1224 O O . ALA A 1 146 ? -16.436 0.017 8.289 1.00 94.50 146 ALA A O 1
ATOM 1225 N N . PHE A 1 147 ? -15.620 -1.395 6.737 1.00 95.69 147 PHE A N 1
ATOM 1226 C CA . PHE A 1 147 ? -14.314 -0.749 6.545 1.00 95.69 147 PHE A CA 1
ATOM 1227 C C . PHE A 1 147 ? -14.013 -0.487 5.065 1.00 95.69 147 PHE A C 1
ATOM 1229 O O . PHE A 1 147 ? -12.940 -0.844 4.569 1.00 95.69 147 PHE A O 1
ATOM 1236 N N . LEU A 1 148 ? -14.988 0.037 4.319 1.00 94.75 148 LEU A N 1
ATOM 1237 C CA . LEU A 1 148 ? -14.873 0.213 2.871 1.00 94.75 148 LEU A CA 1
ATOM 1238 C C . LEU A 1 148 ? -13.757 1.202 2.501 1.00 94.75 148 LEU A C 1
ATOM 1240 O O . LEU A 1 148 ? -12.906 0.874 1.669 1.00 94.75 148 LEU A O 1
ATOM 1244 N N . ASN A 1 149 ? -13.743 2.386 3.114 1.00 95.75 149 ASN A N 1
ATOM 1245 C CA . ASN A 1 149 ? -12.788 3.454 2.806 1.00 95.75 149 ASN A CA 1
ATOM 1246 C C . ASN A 1 149 ? -11.382 3.106 3.294 1.00 95.75 149 ASN A C 1
ATOM 1248 O O . ASN A 1 149 ? -10.403 3.292 2.571 1.00 95.75 149 ASN A O 1
ATOM 1252 N N . LEU A 1 150 ? -11.289 2.531 4.489 1.00 96.25 150 LEU A N 1
ATOM 1253 C CA . LEU A 1 150 ? -10.051 2.101 5.114 1.00 96.25 150 LEU A CA 1
ATOM 1254 C C . LEU A 1 150 ? -9.405 0.956 4.330 1.00 96.25 150 LEU A C 1
ATOM 1256 O O . LEU A 1 150 ? -8.218 1.016 4.016 1.00 96.25 150 LEU A O 1
ATOM 1260 N N . SER A 1 151 ? -10.190 -0.044 3.919 1.00 95.06 151 SER A N 1
ATOM 1261 C CA . SER A 1 151 ? -9.687 -1.138 3.079 1.00 95.06 151 SER A CA 1
ATOM 1262 C C . SER A 1 151 ? -9.269 -0.652 1.694 1.00 95.06 151 SER A C 1
ATOM 1264 O O . SER A 1 151 ? -8.305 -1.160 1.121 1.00 95.06 151 SER A O 1
ATOM 1266 N N . LYS A 1 152 ? -9.988 0.324 1.129 1.00 94.50 152 LYS A N 1
ATOM 1267 C CA . LYS A 1 152 ? -9.637 0.935 -0.155 1.00 94.50 152 LYS A CA 1
ATOM 1268 C C . LYS A 1 152 ? -8.312 1.688 -0.062 1.00 94.50 152 LYS A C 1
ATOM 1270 O O . LYS A 1 152 ? -7.439 1.459 -0.897 1.00 94.50 152 LYS A O 1
ATOM 1275 N N . LEU A 1 153 ? -8.136 2.506 0.976 1.00 95.19 153 LEU A N 1
ATOM 1276 C CA . LEU A 1 153 ? -6.880 3.199 1.254 1.00 95.19 153 LEU A CA 1
ATOM 1277 C C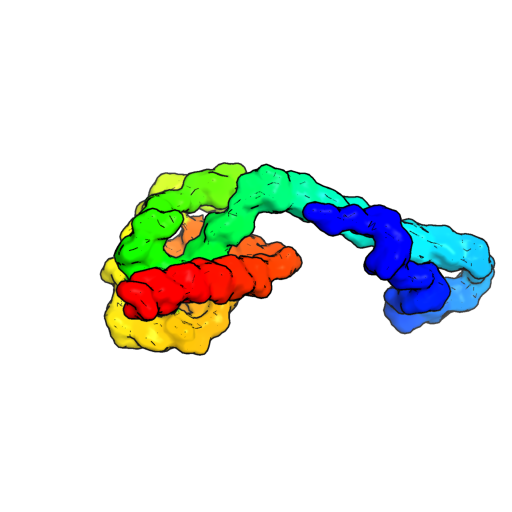 . LEU A 1 153 ? -5.723 2.205 1.418 1.00 95.19 153 LEU A C 1
ATOM 1279 O O . LEU A 1 153 ? -4.680 2.367 0.786 1.00 95.19 153 LEU A O 1
ATOM 1283 N N . ALA A 1 154 ? -5.926 1.148 2.208 1.00 94.12 154 ALA A N 1
ATOM 1284 C CA . ALA A 1 154 ? -4.916 0.121 2.420 1.00 94.12 154 ALA A CA 1
ATOM 1285 C C . ALA A 1 154 ? -4.506 -0.576 1.116 1.00 94.12 154 ALA A C 1
ATOM 1287 O O . ALA A 1 154 ? -3.316 -0.721 0.854 1.00 94.12 154 ALA A O 1
ATOM 1288 N N . LYS A 1 155 ? -5.467 -0.934 0.255 1.00 91.38 155 LYS A N 1
ATOM 1289 C CA . LYS A 1 155 ? -5.198 -1.550 -1.057 1.00 91.38 155 LYS A CA 1
ATOM 1290 C C . LYS A 1 155 ? -4.451 -0.611 -2.006 1.00 91.38 155 LYS A C 1
ATOM 1292 O O . LYS A 1 155 ? -3.530 -1.056 -2.686 1.00 91.38 155 LYS A O 1
ATOM 1297 N N . ILE A 1 156 ? -4.809 0.676 -2.039 1.00 90.88 156 ILE A N 1
ATOM 1298 C CA . ILE A 1 156 ? -4.095 1.682 -2.842 1.00 90.88 156 ILE A CA 1
ATOM 1299 C C . ILE A 1 156 ? -2.639 1.755 -2.393 1.00 90.88 156 ILE A C 1
ATOM 1301 O O . ILE A 1 156 ? -1.737 1.631 -3.219 1.00 90.88 156 ILE A O 1
ATOM 1305 N N . ILE A 1 157 ? -2.400 1.885 -1.089 1.00 89.62 157 ILE A N 1
ATOM 1306 C CA . ILE A 1 157 ? -1.040 1.991 -0.564 1.00 89.62 157 ILE A CA 1
ATOM 1307 C C . ILE A 1 157 ? -0.278 0.680 -0.786 1.00 89.62 157 ILE A C 1
ATOM 1309 O O . ILE A 1 157 ? 0.841 0.725 -1.287 1.00 89.62 157 ILE A O 1
ATOM 1313 N N . ALA A 1 158 ? -0.884 -0.482 -0.530 1.00 85.25 158 ALA A N 1
ATOM 1314 C CA . ALA A 1 158 ? -0.284 -1.797 -0.778 1.00 85.25 158 ALA A CA 1
ATOM 1315 C C . ALA A 1 158 ? 0.089 -2.026 -2.258 1.00 85.25 158 ALA A C 1
ATOM 1317 O O . ALA A 1 158 ? 1.034 -2.752 -2.549 1.00 85.25 158 ALA A O 1
ATOM 1318 N N . SER A 1 159 ? -0.596 -1.367 -3.200 1.00 83.62 159 SER A N 1
ATOM 1319 C CA . SER A 1 159 ? -0.261 -1.435 -4.631 1.00 83.62 159 SER A CA 1
ATOM 1320 C C . SER A 1 159 ? 0.959 -0.597 -5.038 1.00 83.62 159 SER A C 1
ATOM 1322 O O . SER A 1 159 ? 1.480 -0.763 -6.142 1.00 83.62 159 SER A O 1
ATOM 1324 N N . LEU A 1 160 ? 1.437 0.302 -4.169 1.00 79.19 160 LEU A N 1
ATOM 1325 C CA . LEU A 1 160 ? 2.610 1.119 -4.460 1.00 79.19 160 LEU A CA 1
ATOM 1326 C C . LEU A 1 160 ? 3.888 0.268 -4.415 1.00 79.19 160 LEU A C 1
ATOM 1328 O O . LEU A 1 160 ? 4.088 -0.498 -3.467 1.00 79.19 160 LEU A O 1
ATOM 1332 N N . PRO A 1 161 ? 4.815 0.441 -5.374 1.00 62.59 161 PRO A N 1
ATOM 1333 C CA . PRO A 1 161 ? 6.103 -0.233 -5.315 1.00 62.59 161 PRO A CA 1
ATOM 1334 C C . PRO A 1 161 ? 6.818 0.140 -4.006 1.00 62.59 161 PRO A C 1
ATOM 1336 O O . PRO A 1 161 ? 7.014 1.317 -3.713 1.00 62.59 161 PRO A O 1
ATOM 1339 N N . HIS A 1 162 ? 7.205 -0.881 -3.233 1.00 60.75 162 HIS A N 1
ATOM 1340 C CA . HIS A 1 162 ? 7.840 -0.818 -1.905 1.00 60.75 162 HIS A CA 1
ATOM 1341 C C . HIS A 1 162 ? 6.952 -0.557 -0.677 1.00 60.75 162 HIS A C 1
ATOM 1343 O O . HIS A 1 162 ? 7.510 -0.521 0.416 1.00 60.75 162 HIS A O 1
ATOM 1349 N N . SER A 1 163 ? 5.629 -0.411 -0.772 1.00 57.53 163 SER A N 1
ATOM 1350 C CA . SER A 1 163 ? 4.809 -0.094 0.415 1.00 57.53 163 SER A CA 1
ATOM 1351 C C . SER A 1 163 ? 4.844 -1.166 1.505 1.00 57.53 163 SER A C 1
ATOM 1353 O O . SER A 1 163 ? 5.057 -0.813 2.662 1.00 57.53 163 SER A O 1
ATOM 1355 N N . ASN A 1 164 ? 4.736 -2.452 1.151 1.00 57.75 164 ASN A N 1
ATOM 1356 C CA . ASN A 1 164 ? 4.821 -3.549 2.125 1.00 57.75 164 ASN A CA 1
ATOM 1357 C C . ASN A 1 164 ? 6.185 -3.559 2.832 1.00 57.75 164 ASN A C 1
ATOM 1359 O O . ASN A 1 164 ? 6.249 -3.488 4.054 1.00 57.75 164 ASN A O 1
ATOM 1363 N N . ALA A 1 165 ? 7.283 -3.516 2.070 1.00 58.69 165 ALA A N 1
ATOM 1364 C CA . ALA A 1 165 ? 8.634 -3.493 2.634 1.00 58.69 165 ALA A CA 1
ATOM 1365 C C . ALA A 1 165 ? 8.939 -2.203 3.424 1.00 58.69 165 ALA A C 1
ATOM 1367 O O . ALA A 1 165 ? 9.726 -2.224 4.367 1.00 58.69 165 ALA A O 1
ATOM 1368 N N . ALA A 1 166 ? 8.357 -1.062 3.038 1.00 58.91 166 ALA A N 1
ATOM 1369 C CA . ALA A 1 166 ? 8.505 0.202 3.756 1.00 58.91 166 ALA A CA 1
ATOM 1370 C C . ALA A 1 166 ? 7.721 0.195 5.071 1.00 58.91 166 ALA A C 1
ATOM 1372 O O . ALA A 1 166 ? 8.270 0.630 6.082 1.00 58.91 166 ALA A O 1
ATOM 1373 N N . ALA A 1 167 ? 6.491 -0.329 5.073 1.00 57.88 167 ALA A N 1
ATOM 1374 C CA . ALA A 1 167 ? 5.713 -0.541 6.287 1.00 57.88 167 ALA A CA 1
ATOM 1375 C C . ALA A 1 167 ? 6.478 -1.477 7.232 1.00 57.88 167 ALA A C 1
ATOM 1377 O O . ALA A 1 167 ? 6.816 -1.061 8.334 1.00 57.88 167 ALA A O 1
ATOM 1378 N N . GLU A 1 168 ? 6.878 -2.666 6.772 1.00 64.25 168 GLU A N 1
ATOM 1379 C CA . GLU A 1 168 ? 7.655 -3.639 7.556 1.00 64.25 168 GLU A CA 1
ATOM 1380 C C . GLU A 1 168 ? 8.977 -3.064 8.093 1.00 64.25 168 GLU A C 1
ATOM 1382 O O . GLU A 1 168 ? 9.322 -3.264 9.258 1.00 64.25 168 GLU A O 1
ATOM 1387 N N . ARG A 1 169 ? 9.720 -2.296 7.283 1.00 63.53 169 ARG A N 1
ATOM 1388 C CA . ARG A 1 169 ? 10.987 -1.677 7.709 1.00 63.53 169 ARG A CA 1
ATOM 1389 C C . ARG A 1 169 ? 10.777 -0.555 8.726 1.00 63.53 169 ARG A C 1
ATOM 1391 O O . ARG A 1 169 ? 11.540 -0.470 9.685 1.00 63.53 169 ARG A O 1
ATOM 1398 N N . ILE A 1 170 ? 9.787 0.319 8.525 1.00 58.97 170 ILE A N 1
ATOM 1399 C CA . ILE A 1 170 ? 9.445 1.360 9.509 1.00 58.97 170 ILE A CA 1
ATOM 1400 C C . ILE A 1 170 ? 8.991 0.701 10.808 1.00 58.97 170 ILE A C 1
ATOM 1402 O O . ILE A 1 170 ? 9.386 1.154 11.880 1.00 58.97 170 ILE A O 1
ATOM 1406 N N . PHE A 1 171 ? 8.250 -0.402 10.715 1.00 56.00 171 PHE A N 1
ATOM 1407 C CA . PHE A 1 171 ? 7.882 -1.199 11.872 1.00 56.00 171 PHE A CA 1
ATOM 1408 C C . PHE A 1 171 ? 9.076 -1.731 12.621 1.00 56.00 171 PHE A C 1
ATOM 1410 O O . PHE A 1 171 ? 9.189 -1.410 13.796 1.00 56.00 171 PHE A O 1
ATOM 1417 N N . SER A 1 172 ? 9.985 -2.440 11.946 1.00 57.06 172 SER A N 1
ATOM 1418 C CA . SER A 1 172 ? 11.216 -2.947 12.557 1.00 57.06 172 SER A CA 1
ATOM 1419 C C . SER A 1 172 ? 11.932 -1.853 13.355 1.00 57.06 172 SER A C 1
ATOM 1421 O O . SER A 1 172 ? 12.290 -2.081 14.507 1.00 57.06 172 SER A O 1
ATOM 1423 N N . ILE A 1 173 ? 12.041 -0.641 12.795 1.00 57.53 173 ILE A N 1
ATOM 1424 C CA . ILE A 1 173 ? 12.652 0.513 13.470 1.00 57.53 173 ILE A CA 1
ATOM 1425 C C . ILE A 1 173 ? 11.848 0.948 14.708 1.00 57.53 173 ILE A C 1
ATOM 1427 O O . ILE A 1 173 ? 12.434 1.216 15.753 1.00 57.53 173 ILE A O 1
ATOM 1431 N N . VAL A 1 174 ? 10.518 1.037 14.620 1.00 52.25 174 VAL A N 1
ATOM 1432 C CA . VAL A 1 174 ? 9.659 1.448 15.747 1.00 52.25 174 VAL A CA 1
ATOM 1433 C C . VAL A 1 174 ? 9.631 0.393 16.862 1.00 52.25 174 VAL A C 1
ATOM 1435 O O . VAL A 1 174 ? 9.662 0.758 18.039 1.00 52.25 174 VAL A O 1
ATOM 1438 N N . THR A 1 175 ? 9.612 -0.901 16.530 1.00 55.28 175 THR A N 1
ATOM 1439 C CA . THR A 1 175 ? 9.724 -1.987 17.518 1.00 55.28 175 THR A CA 1
ATOM 1440 C C . THR A 1 175 ? 11.090 -2.012 18.194 1.00 55.28 175 THR A C 1
ATOM 1442 O O . THR A 1 175 ? 11.138 -2.174 19.410 1.00 55.28 175 THR A O 1
ATOM 1445 N N . ASP A 1 176 ? 12.181 -1.775 17.458 1.00 45.94 176 ASP A N 1
ATOM 1446 C CA . ASP A 1 176 ? 13.540 -1.736 18.020 1.00 45.94 176 ASP A CA 1
ATOM 1447 C C . ASP A 1 176 ? 13.740 -0.594 19.027 1.00 45.94 176 ASP A C 1
ATOM 1449 O O . ASP A 1 176 ? 14.519 -0.715 19.973 1.00 45.94 176 ASP A O 1
ATOM 1453 N N . VAL A 1 177 ? 13.049 0.535 18.841 1.00 48.69 177 VAL A N 1
ATOM 1454 C CA . VAL A 1 177 ? 13.087 1.652 19.798 1.00 48.69 177 VAL A CA 1
ATOM 1455 C C . VAL A 1 177 ? 12.321 1.303 21.076 1.00 48.69 177 VAL A C 1
ATOM 1457 O O . VAL A 1 177 ? 12.791 1.626 22.164 1.00 48.69 177 VAL A O 1
ATOM 1460 N N . LYS A 1 178 ? 11.181 0.608 20.963 1.00 40.81 178 LYS A N 1
ATOM 1461 C CA . LYS A 1 178 ? 10.386 0.182 22.127 1.00 40.81 178 LYS A CA 1
ATOM 1462 C C . LYS A 1 178 ? 11.069 -0.913 22.949 1.00 40.81 178 LYS A C 1
ATOM 1464 O O . LYS A 1 178 ? 11.069 -0.824 24.172 1.00 40.81 178 LYS A O 1
ATOM 1469 N N . SER A 1 179 ? 11.691 -1.901 22.305 1.00 47.09 179 SER A N 1
ATOM 1470 C CA . SER A 1 179 ? 12.383 -2.987 23.016 1.00 47.09 179 SER A CA 1
ATOM 1471 C C . SER A 1 179 ? 13.619 -2.501 23.781 1.00 47.09 179 SER A C 1
ATOM 1473 O O . SER A 1 179 ? 13.913 -3.006 24.864 1.00 47.09 179 SER A O 1
ATOM 1475 N N . LYS A 1 180 ? 14.309 -1.471 23.271 1.00 43.00 180 LYS A N 1
ATOM 1476 C CA . LYS A 1 180 ? 15.437 -0.832 23.970 1.00 43.00 180 LYS A CA 1
ATOM 1477 C C . LYS A 1 180 ? 15.015 -0.011 25.186 1.00 43.00 180 LYS A C 1
ATOM 1479 O O . LYS A 1 180 ? 15.724 -0.029 26.179 1.00 43.00 180 LYS A O 1
ATOM 1484 N N . SER A 1 181 ? 13.866 0.664 25.145 1.00 43.78 181 SER A N 1
ATOM 1485 C CA . SER A 1 181 ? 13.375 1.445 26.293 1.00 43.78 181 SER A CA 1
ATOM 1486 C C . SER A 1 181 ? 12.852 0.600 27.461 1.00 43.78 181 SER A C 1
ATOM 1488 O O . SER A 1 181 ? 12.681 1.124 28.552 1.00 43.78 181 SER A O 1
ATOM 1490 N N . GLU A 1 182 ? 12.584 -0.691 27.249 1.00 45.81 182 GLU A N 1
ATOM 1491 C CA . GLU A 1 182 ? 12.147 -1.626 28.302 1.00 45.81 182 GLU A CA 1
ATOM 1492 C C . GLU A 1 182 ? 13.318 -2.403 28.938 1.00 45.81 182 GLU A C 1
ATOM 1494 O O . GLU A 1 182 ? 13.103 -3.199 29.851 1.00 45.81 182 GLU A O 1
ATOM 1499 N N . SER A 1 183 ? 14.552 -2.190 28.463 1.00 42.25 183 SER A N 1
ATOM 1500 C CA . SER A 1 183 ? 15.771 -2.856 28.953 1.00 42.25 183 SER A CA 1
ATOM 1501 C C . SER A 1 183 ? 16.787 -1.912 29.622 1.00 42.25 183 SER A C 1
ATOM 1503 O O . SER A 1 183 ? 17.928 -2.319 29.852 1.00 42.25 183 SER A O 1
ATOM 1505 N N . GLU A 1 184 ? 16.363 -0.698 29.993 1.00 36.97 184 GLU A N 1
ATOM 1506 C CA . GLU A 1 184 ? 17.120 0.262 30.822 1.00 36.97 184 GLU A CA 1
ATOM 1507 C C . GLU A 1 184 ? 16.484 0.472 32.204 1.00 36.97 184 GLU A C 1
ATOM 1509 O O . GLU A 1 184 ? 15.236 0.554 32.288 1.00 36.97 184 GLU A O 1
#

Sequence (184 aa):
MFNIRNPHYLFDTKKIYVGEECVACLKSNNVSDGNISMFKNNCIQFYQTSAEEIQKRFFENNIFKDFCFLSPEVALEPKGRDTIPNLQRLSQHFGDYGIENSELELEWRNLPFMVTSSLKEKYYTLTIDEHWFENSKIKNFEDKYAFLNLSKLAKIIASLPHSNAAAERIFSIVTDVKSKSESE

InterPro domains:
  IPR008906 HAT, C-terminal dimerisation domain [PF05699] (145-181)

Radius of gyration: 21.79 Å; Cα contacts (8 Å, |Δi|>4): 145; chains: 1; bounding box: 54×30×69 Å

pLDDT: mean 83.56, std 13.8, r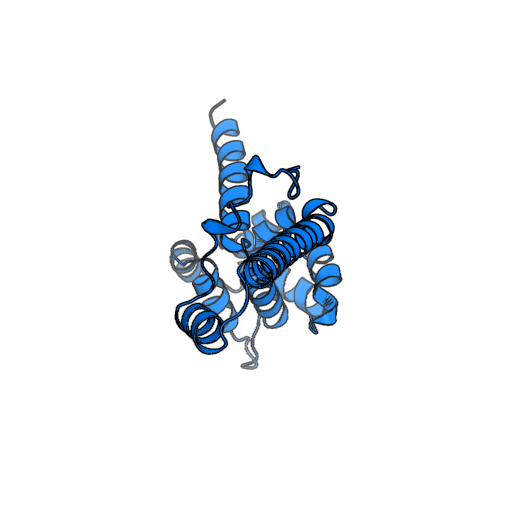ange [36.97, 96.44]

Mean predicted aligned error: 9.46 Å